Protein AF-0000000086677317 (afdb_homodimer)

Radius of gyration: 21.11 Å; Cα contacts (8 Å, |Δi|>4): 1020; chains: 2; bounding box: 35×63×47 Å

pLDDT: mean 97.37, std 2.58, range [83.0, 98.94]

Sequence (344 aa):
MAVLLVGSNPGLALHDGDGPPVAFVSVWRVDWSVRGAGTALVLSHSGRVRVVTPVPELGRWLADAFNRHFPEVAGLPWSEPAVTAAPVRLDLDPATGLTATAADVTVEISGPMDRRRVDVAAFPGNGLRLSTVYTPCAEGRLTIAGRRVDGAPRVTGASSTAFLADAEVWSDMAVLLVGSNPGLALHDGDGPPVAFVSVWRVDWSVRGAGTALVLSHSGRVRVVTPVPELGRWLADAFNRHFPEVAGLPWSEPAVTAAPVRLDLDPATGLTATAADVTVEISGPMDRRRVDVAAFPGNGLRLSTVYTPCAEGRLTIAGRRVDGAPRVTGASSTAFLADAEVWSD

Nearest PDB structures (foldseek):
  4mvk-assembly1_A  TM=2.861E-01  e=4.665E-01  Homo sapiens
  6ogo-assembly3_C  TM=2.409E-01  e=7.552E-01  Escherichia coli
  1a7t-assembly1_B  TM=1.790E-01  e=8.406E-01  Bacteroides fragilis
  9c3d-assembly1_A  TM=1.924E-01  e=9.355E-01  Dyadobacter fermentans DSM 18053
  6t5l-assembly1_A  TM=1.571E-01  e=1.361E+00  Myroides odoratimimus

Solvent-accessible surface area (backbone atoms only — not comparable to full-atom values): 17046 Å² total; per-residue (Å²): 110,52,65,44,34,36,30,31,50,29,37,41,32,20,26,67,76,91,59,58,44,61,30,32,39,39,42,37,42,31,61,33,36,85,79,50,59,50,44,25,37,43,34,37,46,90,65,33,25,38,26,36,6,69,44,59,68,51,37,53,47,46,43,67,68,44,52,72,45,37,76,77,42,74,65,41,61,81,44,80,66,45,76,44,78,30,64,55,48,72,49,79,36,79,81,54,32,35,42,35,40,35,84,55,36,39,41,39,36,26,55,57,50,73,54,33,73,46,78,38,79,54,36,71,87,66,56,31,24,37,39,29,37,40,24,20,19,74,35,48,48,44,28,50,74,87,38,72,55,78,49,35,44,51,72,59,90,80,40,32,38,11,31,43,26,36,46,24,34,36,25,92,110,52,62,44,34,36,28,31,49,30,37,40,30,20,28,67,75,90,59,61,45,60,31,31,38,40,41,36,43,34,62,33,34,84,76,51,58,48,45,27,36,42,35,36,45,88,64,32,24,37,28,35,6,68,45,59,70,49,37,52,46,48,43,67,69,47,53,74,47,39,71,70,45,54,80,44,60,82,43,81,67,46,75,42,79,32,64,55,49,73,49,79,36,80,82,54,31,37,42,36,40,36,86,54,35,37,42,40,36,27,54,56,50,72,55,33,74,45,77,36,79,56,36,68,87,65,58,32,24,36,37,29,37,38,24,19,19,74,35,49,49,45,29,50,74,85,37,72,55,79,50,33,45,51,72,58,90,81,40,34,39,11,30,44,25,38,45,25,35,36,24,92

Organism: NCBI:txid175570

Foldseek 3Di:
DDWFWWWKKWKAFFDDPPDATQKMKIWTATPDGPVGTFIWIWIFHPQAIEIETQDQVVRQCCCVQPVVQDPNCVRGHYDRYDYDNWHKDKDQDLVFWMWIDGDQKIKTFGAWADKDWDWDCQRPPNGKIKIWIKTATQWMWMGGNRHTDDGTWDDDVRHISGIITHRIIIGD/DDWFWWWKKWKAFFDDPPDATQKMKIWTATPAGPVGTFIWIWIQHPQAIEIETQDQVVRQCCCPQPVVQDCNCVVGHYDRYDYDNWHKDKDQDLVFWMWIDGDQKIKTFGAWDDKDWDWDCQRPPNGKIKIWIKTATQWMWMGGNRHTDDGTWDDDVRHISGIITHRIIIGD

Secondary structure (DSSP, 8-state):
--EEEEEE--EEEEESSSSSEEEEEEEEEEEEETT--EEEEEEEETTEEEEEES-HHHHHHHHHHTGGG-GGGTTS--PPPEEEE--EEEEEETTTEEEEEETTEEEEEEEE---EEEEESS-TTT--EEEEEEEEEEEEEEEETTEEPS-B--EETTEESEEEEEEEEEE-/--EEEEEE--EEEEESSSSSEEEEEEEEEEEEETT--EEEEEEEETTEEEEEES-HHHHHHHHHHTGGG-GGGTTS--PPPEEEE--EEEEEETTTEEEEEETTEEEEEEEE---EEEEESS-TTT--EEEEEEEEEEEEEEEETTEEPS-B--EETTEESEEEEEEEEEE-

Structure (mmCIF, N/CA/C/O backbone):
data_AF-0000000086677317-model_v1
#
loop_
_entity.id
_entity.type
_entity.pdbx_description
1 polymer 'Uncharacterized protein'
#
loop_
_atom_site.group_PDB
_atom_site.id
_atom_site.type_symbol
_atom_site.label_atom_id
_atom_site.label_alt_id
_atom_site.label_comp_id
_atom_site.label_asym_id
_atom_site.label_entity_id
_atom_site.label_seq_id
_atom_site.pdbx_PDB_ins_code
_atom_site.Cartn_x
_atom_site.Cartn_y
_atom_site.Cartn_z
_atom_site.occupancy
_atom_site.B_iso_or_equiv
_atom_site.auth_seq_id
_atom_site.auth_comp_id
_atom_site.auth_asym_id
_atom_site.auth_atom_id
_atom_site.pdbx_PDB_model_num
ATOM 1 N N . MET A 1 1 ? 10.805 5.02 -15.727 1 83.06 1 MET A N 1
ATOM 2 C CA . MET A 1 1 ? 10.641 5.891 -14.57 1 83.06 1 MET A CA 1
ATOM 3 C C . MET A 1 1 ? 10.82 5.109 -13.266 1 83.06 1 MET A C 1
ATOM 5 O O . MET A 1 1 ? 10.266 4.023 -13.109 1 83.06 1 MET A O 1
ATOM 9 N N . ALA A 1 2 ? 11.742 5.586 -12.32 1 95.31 2 ALA A N 1
ATOM 10 C CA . ALA A 1 2 ? 12.156 4.828 -11.141 1 95.31 2 ALA A CA 1
ATOM 11 C C . ALA A 1 2 ? 11.25 5.133 -9.953 1 95.31 2 ALA A C 1
ATOM 13 O O . ALA A 1 2 ? 10.875 6.285 -9.727 1 95.31 2 ALA A O 1
ATOM 14 N N . VAL A 1 3 ? 10.852 4.09 -9.258 1 98.56 3 VAL A N 1
ATOM 15 C CA . VAL A 1 3 ? 10.109 4.238 -8.016 1 98.56 3 VAL A CA 1
ATOM 16 C C . VAL A 1 3 ? 11.039 4.754 -6.918 1 98.56 3 VAL A C 1
ATOM 18 O O . VAL A 1 3 ? 12.125 4.211 -6.707 1 98.56 3 VAL A O 1
ATOM 21 N N . LEU A 1 4 ? 10.586 5.77 -6.207 1 98.69 4 LEU A N 1
ATOM 22 C CA . LEU A 1 4 ? 11.406 6.363 -5.16 1 98.69 4 LEU A CA 1
ATOM 23 C C . LEU A 1 4 ? 10.898 5.969 -3.775 1 98.69 4 LEU A C 1
ATOM 25 O O . LEU A 1 4 ? 11.68 5.852 -2.83 1 98.69 4 LEU A O 1
ATOM 29 N N . LEU A 1 5 ? 9.609 5.801 -3.674 1 98.75 5 LEU A N 1
ATOM 30 C CA . LEU A 1 5 ? 9 5.555 -2.371 1 98.75 5 LEU A CA 1
ATOM 31 C C . LEU A 1 5 ? 7.633 4.891 -2.525 1 98.75 5 LEU A C 1
ATOM 33 O O . LEU A 1 5 ? 6.855 5.258 -3.41 1 98.75 5 LEU A O 1
ATOM 37 N N . VAL A 1 6 ? 7.336 3.934 -1.68 1 98.81 6 VAL A N 1
ATOM 38 C CA . VAL A 1 6 ? 6.051 3.26 -1.548 1 98.81 6 VAL A CA 1
ATOM 39 C C . VAL A 1 6 ? 5.605 3.271 -0.087 1 98.81 6 VAL A C 1
ATOM 41 O O . VAL A 1 6 ? 6.391 2.959 0.81 1 98.81 6 VAL A O 1
ATOM 44 N N . GLY A 1 7 ? 4.387 3.646 0.173 1 98.75 7 GLY A N 1
ATOM 45 C CA . GLY A 1 7 ? 3.904 3.625 1.545 1 98.75 7 GLY A CA 1
ATOM 46 C C . GLY A 1 7 ? 2.566 4.32 1.718 1 98.75 7 GLY A C 1
ATOM 47 O O . GLY A 1 7 ? 1.672 4.172 0.882 1 98.75 7 GLY A O 1
ATOM 48 N N . SER A 1 8 ? 2.324 4.945 2.836 1 98.88 8 SER A N 1
ATOM 49 C CA . SER A 1 8 ? 1.148 5.727 3.199 1 98.88 8 SER A CA 1
ATOM 50 C C . SER A 1 8 ? 1.545 7.043 3.861 1 98.88 8 SER A C 1
ATOM 52 O O . SER A 1 8 ? 2.572 7.121 4.535 1 98.88 8 SER A O 1
ATOM 54 N N . ASN A 1 9 ? 0.698 8.008 3.65 1 98.88 9 ASN A N 1
ATOM 55 C CA . ASN A 1 9 ? 1.001 9.32 4.203 1 98.88 9 ASN A CA 1
ATOM 56 C C . ASN A 1 9 ? -0.271 10.086 4.57 1 98.88 9 ASN A C 1
ATOM 58 O O . ASN A 1 9 ? -0.595 11.094 3.947 1 98.88 9 ASN A O 1
ATOM 62 N N . PRO A 1 10 ? -0.999 9.641 5.625 1 98.88 10 PRO A N 1
ATOM 63 C CA . PRO A 1 10 ? -2.127 10.438 6.105 1 98.88 10 PRO A CA 1
ATOM 64 C C . PRO A 1 10 ? -1.705 11.836 6.566 1 98.88 10 PRO A C 1
ATOM 66 O O . PRO A 1 10 ? -0.57 12.023 7.008 1 98.88 10 PRO A O 1
ATOM 69 N N . GLY A 1 11 ? -2.613 12.781 6.422 1 98.81 11 GLY A N 1
ATOM 70 C CA . GLY A 1 11 ? -2.35 14.164 6.793 1 98.81 11 GLY A CA 1
ATOM 71 C C . GLY A 1 11 ? -3.529 14.828 7.477 1 98.81 11 GLY A C 1
ATOM 72 O O . GLY A 1 11 ? -4.676 14.414 7.293 1 98.81 11 GLY A O 1
ATOM 73 N N . LEU A 1 12 ? -3.264 15.828 8.242 1 98.81 12 LEU A N 1
ATOM 74 C CA . LEU A 1 12 ? -4.266 16.625 8.945 1 98.81 12 LEU A CA 1
ATOM 75 C C . LEU A 1 12 ? -3.859 18.094 9 1 98.81 12 LEU A C 1
ATOM 77 O O . LEU A 1 12 ? -2.881 18.438 9.664 1 98.81 12 LEU A O 1
ATOM 81 N N . ALA A 1 13 ? -4.57 18.922 8.328 1 98.56 13 ALA A N 1
ATOM 82 C CA . ALA A 1 13 ? -4.449 20.375 8.477 1 98.56 13 ALA A CA 1
ATOM 83 C C . ALA A 1 13 ? -5.59 20.938 9.312 1 98.56 13 ALA A C 1
ATOM 85 O O . ALA A 1 13 ? -6.758 20.656 9.055 1 98.56 13 ALA A O 1
ATOM 86 N N . LEU A 1 14 ? -5.223 21.719 10.289 1 98.19 14 LEU A N 1
ATOM 87 C CA . LEU A 1 14 ? -6.199 22.344 11.172 1 98.19 14 LEU A CA 1
ATOM 88 C C . LEU A 1 14 ? -6.363 23.828 10.844 1 98.19 14 LEU A C 1
ATOM 90 O O . LEU A 1 14 ? -5.375 24.531 10.648 1 98.19 14 LEU A O 1
ATOM 94 N N . HIS A 1 15 ? -7.617 24.203 10.812 1 97.06 15 HIS A N 1
ATOM 95 C CA . HIS A 1 15 ? -7.961 25.578 10.508 1 97.06 15 HIS A CA 1
ATOM 96 C C . HIS A 1 15 ? -8.773 26.203 11.641 1 97.06 15 HIS A C 1
ATOM 98 O O . HIS A 1 15 ? -9.664 25.562 12.203 1 97.06 15 HIS A O 1
ATOM 104 N N . ASP A 1 16 ? -8.352 27.328 11.984 1 94.19 16 ASP A N 1
ATOM 105 C CA . ASP A 1 16 ? -9.117 28.188 12.891 1 94.19 16 ASP A CA 1
ATOM 106 C C . ASP A 1 16 ? -9.719 29.375 12.148 1 94.19 16 ASP A C 1
ATOM 108 O O . ASP A 1 16 ? -9.055 30.406 11.977 1 94.19 16 ASP A O 1
ATOM 112 N N . GLY A 1 17 ? -10.945 29.328 11.688 1 90.31 17 GLY A N 1
ATOM 113 C CA . GLY A 1 17 ? -11.57 30.312 10.828 1 90.31 17 GLY A CA 1
ATOM 114 C C . GLY A 1 17 ? -11.281 30.109 9.352 1 90.31 17 GLY A C 1
ATOM 115 O O . GLY A 1 17 ? -11.102 28.969 8.906 1 90.31 17 GLY A O 1
ATOM 116 N N . ASP A 1 18 ? -11.25 31.141 8.438 1 88.69 18 ASP A N 1
ATOM 117 C CA . ASP A 1 18 ? -11.172 31.016 6.984 1 88.69 18 ASP A CA 1
ATOM 118 C C . ASP A 1 18 ? -9.742 31.188 6.488 1 88.69 18 ASP A C 1
ATOM 120 O O . ASP A 1 18 ? -9.469 31.062 5.293 1 88.69 18 ASP A O 1
ATOM 124 N N . GLY A 1 19 ? -8.914 31.391 7.41 1 88.56 19 GLY A N 1
ATOM 125 C CA . GLY A 1 19 ? -7.539 31.672 7.027 1 88.56 19 GLY A CA 1
ATOM 126 C C . GLY A 1 19 ? -6.715 30.438 6.781 1 88.56 19 GLY A C 1
ATOM 127 O O . GLY A 1 19 ? -7.266 29.344 6.586 1 88.56 19 GLY A O 1
ATOM 128 N N . PRO A 1 20 ? -5.422 30.594 6.59 1 90.75 20 PRO A N 1
ATOM 129 C CA . PRO A 1 20 ? -4.496 29.469 6.438 1 90.75 20 PRO A CA 1
ATOM 130 C C . PRO A 1 20 ? -4.547 28.5 7.617 1 90.75 20 PRO A C 1
ATOM 132 O O . PRO A 1 20 ? -5.09 28.828 8.672 1 90.75 20 PRO A O 1
ATOM 135 N N . PRO A 1 21 ? -4.035 27.297 7.406 1 96 21 PRO A N 1
ATOM 136 C CA . PRO A 1 21 ? -4.027 26.359 8.531 1 96 21 PRO A CA 1
ATOM 137 C C . PRO A 1 21 ? -3.182 26.859 9.703 1 96 21 PRO A C 1
ATOM 139 O O . PRO A 1 21 ? -2.213 27.594 9.5 1 96 21 PRO A O 1
ATOM 142 N N . VAL A 1 22 ? -3.531 26.438 10.867 1 95.94 22 VAL A N 1
ATOM 143 C CA . VAL A 1 22 ? -2.768 26.797 12.055 1 95.94 22 VAL A CA 1
ATOM 144 C C . VAL A 1 22 ? -1.76 25.688 12.383 1 95.94 22 VAL A C 1
ATOM 146 O O . VAL A 1 22 ? -0.82 25.906 13.148 1 95.94 22 VAL A O 1
ATOM 149 N N . ALA A 1 23 ? -2.014 24.516 11.797 1 97.88 23 ALA A N 1
ATOM 150 C CA . ALA A 1 23 ? -1.1 23.391 11.961 1 97.88 23 ALA A CA 1
ATOM 151 C C . ALA A 1 23 ? -1.286 22.375 10.844 1 97.88 23 ALA A C 1
ATOM 153 O O . ALA A 1 23 ? -2.365 22.281 10.258 1 97.88 23 ALA A O 1
ATOM 154 N N . PHE A 1 24 ? -0.265 21.641 10.594 1 98.69 24 PHE A N 1
ATOM 155 C CA . PHE A 1 24 ? -0.326 20.484 9.695 1 98.69 24 PHE A CA 1
ATOM 156 C C . PHE A 1 24 ? 0.579 19.375 10.195 1 98.69 24 PHE A C 1
ATOM 158 O O . PHE A 1 24 ? 1.7 19.625 10.641 1 98.69 24 PHE A O 1
ATOM 165 N N . VAL A 1 25 ? 0.046 18.188 10.141 1 98.81 25 VAL A N 1
ATOM 166 C CA . VAL A 1 25 ? 0.855 17.031 10.477 1 98.81 25 VAL A CA 1
ATOM 167 C C . VAL A 1 25 ? 0.704 15.961 9.391 1 98.81 25 VAL A C 1
ATOM 169 O O . VAL A 1 25 ? -0.405 15.703 8.914 1 98.81 25 VAL A O 1
ATOM 172 N N . SER A 1 26 ? 1.77 15.445 8.922 1 98.81 26 SER A N 1
ATOM 173 C CA . SER A 1 26 ? 1.898 14.336 7.988 1 98.81 26 SER A CA 1
ATOM 174 C C . SER A 1 26 ? 2.447 13.094 8.68 1 98.81 26 SER A C 1
ATOM 176 O O . SER A 1 26 ? 3.49 13.148 9.336 1 98.81 26 SER A O 1
ATOM 178 N N . VAL A 1 27 ? 1.785 11.984 8.578 1 98.94 27 VAL A N 1
ATOM 179 C CA . VAL A 1 27 ? 2.207 10.734 9.203 1 98.94 27 VAL A CA 1
ATOM 180 C C . VAL A 1 27 ? 2.652 9.742 8.125 1 98.94 27 VAL A C 1
ATOM 182 O O . VAL A 1 27 ? 1.837 9.281 7.32 1 98.94 27 VAL A O 1
ATOM 185 N N . TRP A 1 28 ? 3.934 9.367 8.188 1 98.94 28 TRP A N 1
ATOM 186 C CA . TRP A 1 28 ? 4.5 8.516 7.145 1 98.94 28 TRP A CA 1
ATOM 187 C C . TRP A 1 28 ? 4.68 7.086 7.641 1 98.94 28 TRP A C 1
ATOM 189 O O . TRP A 1 28 ? 5.246 6.859 8.711 1 98.94 28 TRP A O 1
ATOM 199 N N . ARG A 1 29 ? 4.168 6.141 6.926 1 98.88 29 ARG A N 1
ATOM 200 C CA . ARG A 1 29 ? 4.652 4.766 6.891 1 98.88 29 ARG A CA 1
ATOM 201 C C . ARG A 1 29 ? 5.305 4.449 5.547 1 98.88 29 ARG A C 1
ATOM 203 O O . ARG A 1 29 ? 4.617 4.34 4.527 1 98.88 29 ARG A O 1
ATOM 210 N N . VAL A 1 30 ? 6.566 4.359 5.562 1 98.81 30 VAL A N 1
ATOM 211 C CA . VAL A 1 30 ? 7.316 4.027 4.355 1 98.81 30 VAL A CA 1
ATOM 212 C C . VAL A 1 30 ? 7.598 2.527 4.316 1 98.81 30 VAL A C 1
ATOM 214 O O . VAL A 1 30 ? 8.383 2.016 5.113 1 98.81 30 VAL A O 1
ATOM 217 N N . ASP A 1 31 ? 6.988 1.844 3.395 1 98.38 31 ASP A N 1
ATOM 218 C CA . ASP A 1 31 ? 7.223 0.412 3.234 1 98.38 31 ASP A CA 1
ATOM 219 C C . ASP A 1 31 ? 8.555 0.145 2.547 1 98.38 31 ASP A C 1
ATOM 221 O O . ASP A 1 31 ? 9.234 -0.837 2.855 1 98.38 31 ASP A O 1
ATOM 225 N N . TRP A 1 32 ? 8.891 0.989 1.615 1 98.5 32 TRP A N 1
ATOM 226 C CA . TRP A 1 32 ? 10.156 0.962 0.895 1 98.5 32 TRP A CA 1
ATOM 227 C C . TRP A 1 32 ? 10.492 2.336 0.322 1 98.5 32 TRP A C 1
ATOM 229 O O . TRP A 1 32 ? 9.594 3.064 -0.116 1 98.5 32 TRP A O 1
ATOM 239 N N . SER A 1 33 ? 11.688 2.619 0.236 1 98.56 33 SER A N 1
ATOM 240 C CA . SER A 1 33 ? 12.18 3.771 -0.51 1 98.56 33 SER A CA 1
ATOM 241 C C . SER A 1 33 ? 13.664 3.619 -0.85 1 98.56 33 SER A C 1
ATOM 243 O O . SER A 1 33 ? 14.32 2.693 -0.374 1 98.56 33 SER A O 1
ATOM 245 N N . VAL A 1 34 ? 14.18 4.527 -1.614 1 97.75 34 VAL A N 1
ATOM 246 C CA . VAL A 1 34 ? 15.594 4.547 -1.972 1 97.75 34 VAL A CA 1
ATOM 247 C C . VAL A 1 34 ? 16.438 4.895 -0.743 1 97.75 34 VAL A C 1
ATOM 249 O O . VAL A 1 34 ? 17.656 4.727 -0.75 1 97.75 34 VAL A O 1
ATOM 252 N N . ARG A 1 35 ? 15.766 5.332 0.307 1 98.06 35 ARG A N 1
ATOM 253 C CA . ARG A 1 35 ? 16.484 5.676 1.531 1 98.06 35 ARG A CA 1
ATOM 254 C C . ARG A 1 35 ? 16.109 4.727 2.666 1 98.06 35 ARG A C 1
ATOM 256 O O . ARG A 1 35 ? 16.391 5.008 3.834 1 98.06 35 ARG A O 1
ATOM 263 N N . GLY A 1 36 ? 15.453 3.652 2.322 1 97.69 36 GLY A N 1
ATOM 264 C CA . GLY A 1 36 ? 15.047 2.689 3.334 1 97.69 36 GLY A CA 1
ATOM 265 C C . GLY A 1 36 ? 13.594 2.838 3.756 1 97.69 36 GLY A C 1
ATOM 266 O O . GLY A 1 36 ? 12.906 3.756 3.309 1 97.69 36 GLY A O 1
ATOM 267 N N . ALA A 1 37 ? 13.188 1.953 4.637 1 98.5 37 ALA A N 1
ATOM 268 C CA . ALA A 1 37 ? 11.836 1.922 5.176 1 98.5 37 ALA A CA 1
ATOM 269 C C . ALA A 1 37 ? 11.781 2.551 6.566 1 98.5 37 ALA A C 1
ATOM 271 O O . ALA A 1 37 ? 12.82 2.754 7.199 1 98.5 37 ALA A O 1
ATOM 272 N N . GLY A 1 38 ? 10.578 2.904 6.961 1 98.44 38 GLY A N 1
ATOM 273 C CA . GLY A 1 38 ? 10.43 3.424 8.312 1 98.44 38 GLY A CA 1
ATOM 274 C C . GLY A 1 38 ? 9.18 4.266 8.492 1 98.44 38 GLY A C 1
ATOM 275 O O . GLY A 1 38 ? 8.266 4.223 7.66 1 98.44 38 GLY A O 1
ATOM 276 N N . THR A 1 39 ? 9.07 4.918 9.656 1 98.88 39 THR A N 1
ATOM 277 C CA . THR A 1 39 ? 7.949 5.789 10 1 98.88 39 THR A CA 1
ATOM 278 C C . THR A 1 39 ? 8.445 7.176 10.398 1 98.88 39 THR A C 1
ATOM 280 O O . THR A 1 39 ? 9.586 7.328 10.836 1 98.88 39 THR A O 1
ATOM 283 N N . ALA A 1 40 ? 7.605 8.125 10.172 1 98.94 40 ALA A N 1
ATOM 284 C CA . ALA A 1 40 ? 7.934 9.492 10.578 1 98.94 40 ALA A CA 1
ATOM 285 C C . ALA A 1 40 ? 6.672 10.336 10.734 1 98.94 40 ALA A C 1
ATOM 287 O O . ALA A 1 40 ? 5.672 10.094 10.055 1 98.94 40 ALA A O 1
ATOM 288 N N . LEU A 1 41 ? 6.746 11.227 11.625 1 98.94 41 LEU A N 1
ATOM 289 C CA . LEU A 1 41 ? 5.789 12.32 11.758 1 98.94 41 LEU A CA 1
ATOM 290 C C . LEU A 1 41 ? 6.449 13.656 11.453 1 98.94 41 LEU A C 1
ATOM 292 O O . LEU A 1 41 ? 7.492 13.984 12.023 1 98.94 41 LEU A O 1
ATOM 296 N N . VAL A 1 42 ? 5.91 14.375 10.508 1 98.88 42 VAL A N 1
ATOM 297 C CA . VAL A 1 42 ? 6.375 15.727 10.18 1 98.88 42 VAL A CA 1
ATOM 298 C C . VAL A 1 42 ? 5.305 16.75 10.562 1 98.88 42 VAL A C 1
ATOM 300 O O . VAL A 1 42 ? 4.195 16.719 10.023 1 98.88 42 VAL A O 1
ATOM 303 N N . LEU A 1 43 ? 5.633 17.641 11.461 1 98.62 43 LEU A N 1
ATOM 304 C CA . LEU A 1 43 ? 4.676 18.562 12.062 1 98.62 43 LEU A CA 1
ATOM 305 C C . LEU A 1 43 ? 5.09 20.016 11.812 1 98.62 43 LEU A C 1
ATOM 307 O O . LEU A 1 43 ? 6.246 20.375 12.031 1 98.62 43 LEU A O 1
ATOM 311 N N . SER A 1 44 ? 4.227 20.75 11.25 1 97.81 44 SER A N 1
ATOM 312 C CA . SER A 1 44 ? 4.348 22.203 11.164 1 97.81 44 SER A CA 1
ATOM 313 C C . SER A 1 44 ? 3.357 22.891 12.094 1 97.81 44 SER A C 1
ATOM 315 O O . SER A 1 44 ? 2.145 22.828 11.883 1 97.81 44 SER A O 1
ATOM 317 N N . HIS A 1 45 ? 3.793 23.484 13.117 1 96.38 45 HIS A N 1
ATOM 318 C CA . HIS A 1 45 ? 2.979 24.125 14.148 1 96.38 45 HIS A CA 1
ATOM 319 C C . HIS A 1 45 ? 3.752 25.234 14.852 1 96.38 45 HIS A C 1
ATOM 321 O O . HIS A 1 45 ? 4.93 25.062 15.18 1 96.38 45 HIS A O 1
ATOM 327 N N . SER A 1 46 ? 3.098 26.438 15.016 1 93.81 46 SER A N 1
ATOM 328 C CA . SER A 1 46 ? 3.645 27.562 15.758 1 93.81 46 SER A CA 1
ATOM 329 C C . SER A 1 46 ? 4.98 28.016 15.172 1 93.81 46 SER A C 1
ATOM 331 O O . SER A 1 46 ? 5.938 28.25 15.914 1 93.81 46 SER A O 1
ATOM 333 N N . GLY A 1 47 ? 5.078 27.969 13.852 1 92.31 47 GLY A N 1
ATOM 334 C CA . GLY A 1 47 ? 6.215 28.516 13.133 1 92.31 47 GLY A CA 1
ATOM 335 C C . GLY A 1 47 ? 7.41 27.578 13.102 1 92.31 47 GLY A C 1
ATOM 336 O O . GLY A 1 47 ? 8.492 27.969 12.664 1 92.31 47 GLY A O 1
ATOM 337 N N . ARG A 1 48 ? 7.16 26.344 13.492 1 95.5 48 ARG A N 1
ATOM 338 C CA . ARG A 1 48 ? 8.258 25.391 13.547 1 95.5 48 ARG A CA 1
ATOM 339 C C . ARG A 1 48 ? 7.887 24.078 12.852 1 95.5 48 ARG A C 1
ATOM 341 O O . ARG A 1 48 ? 6.738 23.641 12.93 1 95.5 48 ARG A O 1
ATOM 348 N N . VAL A 1 49 ? 8.898 23.578 12.234 1 98.06 49 VAL A N 1
ATOM 349 C CA . VAL A 1 49 ? 8.766 22.25 11.656 1 98.06 49 VAL A CA 1
ATOM 350 C C . VAL A 1 49 ? 9.508 21.234 12.523 1 98.06 49 VAL A C 1
ATOM 352 O O . VAL A 1 49 ? 10.672 21.422 12.859 1 98.06 49 VAL A O 1
ATOM 355 N N . ARG A 1 50 ? 8.82 20.203 12.891 1 98.38 50 ARG A N 1
ATOM 356 C CA . ARG A 1 50 ? 9.383 19.109 13.672 1 98.38 50 ARG A CA 1
ATOM 357 C C . ARG A 1 50 ? 9.219 17.781 12.961 1 98.38 50 ARG A C 1
ATOM 359 O O . ARG A 1 50 ? 8.18 17.516 12.344 1 98.38 50 ARG A O 1
ATOM 366 N N . VAL A 1 51 ? 10.281 16.984 13.07 1 98.81 51 VAL A N 1
ATOM 367 C CA . VAL A 1 51 ? 10.234 15.609 12.57 1 98.81 51 VAL A CA 1
ATOM 368 C C . VAL A 1 51 ? 10.484 14.633 13.719 1 98.81 51 VAL A C 1
ATOM 370 O O . VAL A 1 51 ? 11.461 14.773 14.461 1 98.81 51 VAL A O 1
ATOM 373 N N . VAL A 1 52 ? 9.578 13.734 13.93 1 98.94 52 VAL A N 1
ATOM 374 C CA . VAL A 1 52 ? 9.773 12.656 14.891 1 98.94 52 VAL A CA 1
ATOM 375 C C . VAL A 1 52 ? 9.875 11.32 14.156 1 98.94 52 VAL A C 1
ATOM 377 O O . VAL A 1 52 ? 8.984 10.953 13.391 1 98.94 52 VAL A O 1
ATOM 380 N N . THR A 1 53 ? 10.984 10.625 14.375 1 98.88 53 THR A N 1
ATOM 381 C CA . THR A 1 53 ? 11.234 9.391 13.656 1 98.88 53 THR A CA 1
ATOM 382 C C . THR A 1 53 ? 12.312 8.562 14.344 1 98.88 53 THR A C 1
ATOM 384 O O . THR A 1 53 ? 13.227 9.117 14.961 1 98.88 53 THR A O 1
ATOM 387 N N . PRO A 1 54 ? 12.25 7.25 14.219 1 98.75 54 PRO A N 1
ATOM 388 C CA . PRO A 1 54 ? 13.383 6.445 14.672 1 98.75 54 PRO A CA 1
ATOM 389 C C . PRO A 1 54 ? 14.578 6.516 13.719 1 98.75 54 PRO A C 1
ATOM 391 O O . PRO A 1 54 ? 15.68 6.086 14.062 1 98.75 54 PRO A O 1
ATOM 394 N N . VAL A 1 55 ? 14.359 7.043 12.492 1 98.38 55 VAL A N 1
ATOM 395 C CA . VAL A 1 55 ? 15.398 7.074 11.469 1 98.38 55 VAL A CA 1
ATOM 396 C C . VAL A 1 55 ? 15.602 8.508 10.977 1 98.38 55 VAL A C 1
ATOM 398 O O . VAL A 1 55 ? 15.086 8.891 9.93 1 98.38 55 VAL A O 1
ATOM 401 N N . PRO A 1 56 ? 16.484 9.25 11.617 1 98.31 56 PRO A N 1
ATOM 402 C CA . PRO A 1 56 ? 16.609 10.695 11.383 1 98.31 56 PRO A CA 1
ATOM 403 C C . PRO A 1 56 ? 16.891 11.031 9.922 1 98.31 56 PRO A C 1
ATOM 405 O O . PRO A 1 56 ? 16.312 11.992 9.391 1 98.31 56 PRO A O 1
ATOM 408 N N . GLU A 1 57 ? 17.656 10.25 9.273 1 98.06 57 GLU A N 1
ATOM 409 C CA . GLU A 1 57 ? 18 10.547 7.883 1 98.06 57 GLU A CA 1
ATOM 410 C C . GLU A 1 57 ? 16.766 10.422 6.988 1 98.06 57 GLU A C 1
ATOM 412 O O . GLU A 1 57 ? 16.547 11.258 6.109 1 98.06 57 GLU A O 1
ATOM 417 N N . LEU A 1 58 ? 15.977 9.43 7.238 1 98.56 58 LEU A N 1
ATOM 418 C CA . LEU A 1 58 ? 14.734 9.273 6.5 1 98.56 58 LEU A CA 1
ATOM 419 C C . LEU A 1 58 ? 13.781 10.438 6.766 1 98.56 58 LEU A C 1
ATOM 421 O O . LEU A 1 58 ? 13.219 11.008 5.832 1 98.56 58 LEU A O 1
ATOM 425 N N . GLY A 1 59 ? 13.609 10.781 7.984 1 98.75 59 GLY A N 1
ATOM 426 C CA . GLY A 1 59 ? 12.727 11.867 8.359 1 98.75 59 GLY A CA 1
ATOM 427 C C . GLY A 1 59 ? 13.078 13.188 7.695 1 98.75 59 GLY A C 1
ATOM 428 O O . GLY A 1 59 ? 12.195 13.891 7.199 1 98.75 59 GLY A O 1
ATOM 429 N N . ARG A 1 60 ? 14.367 13.516 7.672 1 98.25 60 ARG A N 1
ATOM 430 C CA . ARG A 1 60 ? 14.812 14.75 7.031 1 98.25 60 ARG A CA 1
ATOM 431 C C . ARG A 1 60 ? 14.523 14.727 5.535 1 98.25 60 ARG A C 1
ATOM 433 O O . ARG A 1 60 ? 14.07 15.719 4.969 1 98.25 60 ARG A O 1
ATOM 440 N N . TRP A 1 61 ? 14.789 13.578 4.953 1 98.69 61 TRP A N 1
ATOM 441 C CA . TRP A 1 61 ? 14.539 13.438 3.521 1 98.69 61 TRP A CA 1
ATOM 442 C C . TRP A 1 61 ? 13.055 13.625 3.205 1 98.69 61 TRP A C 1
ATOM 444 O O . TRP A 1 61 ? 12.703 14.336 2.262 1 98.69 61 TRP A O 1
ATOM 454 N N . LEU A 1 62 ? 12.164 13.023 3.992 1 98.81 62 LEU A N 1
ATOM 455 C CA . LEU A 1 62 ? 10.719 13.141 3.785 1 98.81 62 LEU A CA 1
ATOM 456 C C . LEU A 1 62 ? 10.273 14.594 3.9 1 98.81 62 LEU A C 1
ATOM 458 O O . LEU A 1 62 ? 9.492 15.07 3.074 1 98.81 62 LEU A O 1
ATOM 462 N N . ALA A 1 63 ? 10.773 15.297 4.895 1 98.69 63 ALA A N 1
ATOM 463 C CA . ALA A 1 63 ? 10.406 16.703 5.105 1 98.69 63 ALA A CA 1
ATOM 464 C C . ALA A 1 63 ? 10.867 17.562 3.939 1 98.69 63 ALA A C 1
ATOM 466 O O . ALA A 1 63 ? 10.102 18.375 3.422 1 98.69 63 ALA A O 1
ATOM 467 N N . ASP A 1 64 ? 12.023 17.281 3.486 1 97.5 64 ASP A N 1
ATOM 468 C CA . ASP A 1 64 ? 12.664 18.172 2.525 1 97.5 64 ASP A CA 1
ATOM 469 C C . ASP A 1 64 ? 12.234 17.844 1.098 1 97.5 64 ASP A C 1
ATOM 471 O O . ASP A 1 64 ? 12.023 18.75 0.283 1 97.5 64 ASP A O 1
ATOM 475 N N . ALA A 1 65 ? 12.141 16.594 0.833 1 98 65 ALA A N 1
ATOM 476 C CA . ALA A 1 65 ? 11.883 16.156 -0.541 1 98 65 ALA A CA 1
ATOM 477 C C . ALA A 1 65 ? 10.383 16.188 -0.848 1 98 65 ALA A C 1
ATOM 479 O O . ALA A 1 65 ? 9.984 16.328 -2.006 1 98 65 ALA A O 1
ATOM 480 N N . PHE A 1 66 ? 9.508 16.125 0.209 1 98.56 66 PHE A N 1
ATOM 481 C CA . PHE A 1 66 ? 8.086 15.969 -0.051 1 98.56 66 PHE A CA 1
ATOM 482 C C . PHE A 1 66 ? 7.281 17 0.728 1 98.56 66 PHE A C 1
ATOM 484 O O . PHE A 1 66 ? 6.707 17.922 0.14 1 98.56 66 PHE A O 1
ATOM 491 N N . ASN A 1 67 ? 7.312 17.031 2.035 1 98.31 67 ASN A N 1
ATOM 492 C CA . ASN A 1 67 ? 6.383 17.797 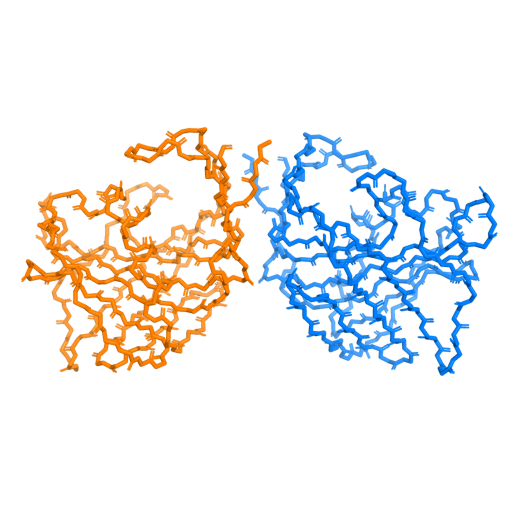2.867 1 98.31 67 ASN A CA 1
ATOM 493 C C . ASN A 1 67 ? 6.488 19.297 2.607 1 98.31 67 ASN A C 1
ATOM 495 O O . ASN A 1 67 ? 5.484 20 2.641 1 98.31 67 ASN A O 1
ATOM 499 N N . ARG A 1 68 ? 7.676 19.734 2.391 1 96.62 68 ARG A N 1
ATOM 500 C CA . ARG A 1 68 ? 7.871 21.172 2.223 1 96.62 68 ARG A CA 1
ATOM 501 C C . ARG A 1 68 ? 7.105 21.688 1.01 1 96.62 68 ARG A C 1
ATOM 503 O O . ARG A 1 68 ? 6.895 22.891 0.872 1 96.62 68 ARG A O 1
ATOM 510 N N . HIS A 1 69 ? 6.648 20.812 0.147 1 97.44 69 HIS A N 1
ATOM 511 C CA . HIS A 1 69 ? 6.004 21.219 -1.098 1 97.44 69 HIS A CA 1
ATOM 512 C C . HIS A 1 69 ? 4.492 21 -1.025 1 97.44 69 HIS A C 1
ATOM 514 O O . HIS A 1 69 ? 3.766 21.391 -1.945 1 97.44 69 HIS A O 1
ATOM 520 N N . PHE A 1 70 ? 3.988 20.391 0.059 1 97.38 70 PHE A N 1
ATOM 521 C CA . PHE A 1 70 ? 2.559 20.109 0.157 1 97.38 70 PHE A CA 1
ATOM 522 C C . PHE A 1 70 ? 1.761 21.406 0.242 1 97.38 70 PHE A C 1
ATOM 524 O O . PHE A 1 70 ? 2.17 22.359 0.923 1 97.38 70 PHE A O 1
ATOM 531 N N . PRO A 1 71 ? 0.655 21.484 -0.46 1 93.94 71 PRO A N 1
ATOM 532 C CA . PRO A 1 71 ? -0.175 22.688 -0.386 1 93.94 71 PRO A CA 1
ATOM 533 C C . PRO A 1 71 ? -0.625 23.016 1.038 1 93.94 71 PRO A C 1
ATOM 535 O O . PRO A 1 71 ? -0.815 24.188 1.381 1 93.94 71 PRO A O 1
ATOM 538 N N . GLU A 1 72 ? -0.702 22.078 1.929 1 91.19 72 GLU A N 1
ATOM 539 C CA . GLU A 1 72 ? -1.16 22.234 3.307 1 91.19 72 GLU A CA 1
ATOM 540 C C . GLU A 1 72 ? -0.19 23.094 4.121 1 91.19 72 GLU A C 1
ATOM 542 O O . GLU A 1 72 ? -0.568 23.656 5.145 1 91.19 72 GLU A O 1
ATOM 547 N N . VAL A 1 73 ? 1.103 23.156 3.561 1 92.62 73 VAL A N 1
ATOM 548 C CA . VAL A 1 73 ? 2.059 23.922 4.348 1 92.62 73 VAL A CA 1
ATOM 549 C C . VAL A 1 73 ? 2.271 25.297 3.713 1 92.62 73 VAL A C 1
ATOM 551 O O . VAL A 1 73 ? 2.994 26.125 4.254 1 92.62 73 VAL A O 1
ATOM 554 N N . ALA A 1 74 ? 1.746 25.656 2.51 1 86.38 74 ALA A N 1
ATOM 555 C CA . ALA A 1 74 ? 1.938 26.922 1.798 1 86.38 74 ALA A CA 1
ATOM 556 C C . ALA A 1 74 ? 1.592 28.109 2.689 1 86.38 74 ALA A C 1
ATOM 558 O O . ALA A 1 74 ? 2.262 29.141 2.641 1 86.38 74 ALA A O 1
ATOM 559 N N . GLY A 1 75 ? 0.831 28.016 3.689 1 86.12 75 GLY A N 1
ATOM 560 C CA . GLY A 1 75 ? 0.467 29.125 4.574 1 86.12 75 GLY A CA 1
ATOM 561 C C . GLY A 1 75 ? 1.132 29.031 5.934 1 86.12 75 GLY A C 1
ATOM 562 O O . GLY A 1 75 ? 0.953 29.922 6.773 1 86.12 75 GLY A O 1
ATOM 563 N N . LEU A 1 76 ? 2.014 28.062 6.02 1 92.62 76 LEU A N 1
ATOM 564 C CA . LEU A 1 76 ? 2.754 27.875 7.266 1 92.62 76 LEU A CA 1
ATOM 565 C C . LEU A 1 76 ? 4.242 28.141 7.055 1 92.62 76 LEU A C 1
ATOM 567 O O . LEU A 1 76 ? 4.809 27.75 6.031 1 92.62 76 LEU A O 1
ATOM 571 N N . PRO A 1 77 ? 4.809 28.906 7.969 1 90.56 77 PRO A N 1
ATOM 572 C CA . PRO A 1 77 ? 6.262 29.047 7.852 1 90.56 77 PRO A CA 1
ATOM 573 C C . PRO A 1 77 ? 6.98 27.703 7.832 1 90.56 77 PRO A C 1
ATOM 575 O O . PRO A 1 77 ? 6.59 26.781 8.555 1 90.56 77 PRO A O 1
ATOM 578 N N . TRP A 1 78 ? 7.965 27.531 6.969 1 93.38 78 TRP A N 1
ATOM 579 C CA . TRP A 1 78 ? 8.773 26.312 6.93 1 93.38 78 TRP A CA 1
ATOM 580 C C . TRP A 1 78 ? 10.18 26.578 7.461 1 93.38 78 TRP A C 1
ATOM 582 O O . TRP A 1 78 ? 11 27.188 6.777 1 93.38 78 TRP A O 1
ATOM 592 N N . SER A 1 79 ? 10.422 26.172 8.555 1 94 79 SER A N 1
ATOM 593 C CA . SER A 1 79 ? 11.742 26.281 9.156 1 94 79 SER A CA 1
ATOM 594 C C . SER A 1 79 ? 12.57 25.031 8.914 1 94 79 SER A C 1
ATOM 596 O O . SER A 1 79 ? 12.039 24 8.492 1 94 79 SER A O 1
ATOM 598 N N . GLU A 1 80 ? 13.828 25.141 9.195 1 94.88 80 GLU A N 1
ATOM 599 C CA . GLU A 1 80 ? 14.633 23.922 9.234 1 94.88 80 GLU A CA 1
ATOM 600 C C . GLU A 1 80 ? 14.055 22.906 10.219 1 94.88 80 GLU A C 1
ATOM 602 O O . GLU A 1 80 ? 13.812 23.234 11.383 1 94.88 80 GLU A O 1
ATOM 607 N N . PRO A 1 81 ? 13.82 21.703 9.742 1 96.75 81 PRO A N 1
ATOM 608 C CA . PRO A 1 81 ? 13.172 20.719 10.609 1 96.75 81 PRO A CA 1
ATOM 609 C C . PRO A 1 81 ? 14.023 20.344 11.82 1 96.75 81 PRO A C 1
ATOM 611 O O . PRO A 1 81 ? 15.211 20.031 11.672 1 96.75 81 PRO A O 1
ATOM 614 N N . ALA A 1 82 ? 13.477 20.453 12.961 1 97.94 82 ALA A N 1
ATOM 615 C CA . ALA A 1 82 ? 14.078 19.859 14.156 1 97.94 82 ALA A CA 1
ATOM 616 C C . ALA A 1 82 ? 13.742 18.375 14.266 1 97.94 82 ALA A C 1
ATOM 618 O O . ALA A 1 82 ? 12.57 18 14.359 1 97.94 82 ALA A O 1
ATOM 619 N N . VAL A 1 83 ? 14.766 17.531 14.312 1 98.31 83 VAL A N 1
ATOM 620 C CA . VAL A 1 83 ? 14.531 16.094 14.273 1 98.31 83 VAL A CA 1
ATOM 621 C C . VAL A 1 83 ? 14.656 15.508 15.68 1 98.31 83 VAL A C 1
ATOM 623 O O . VAL A 1 83 ? 15.641 15.766 16.375 1 98.31 83 VAL A O 1
ATOM 626 N N . THR A 1 84 ? 13.68 14.883 16.141 1 98.25 84 THR A N 1
ATOM 627 C CA . THR A 1 84 ? 13.695 14.102 17.375 1 98.25 84 THR A CA 1
ATOM 628 C C . THR A 1 84 ? 13.672 12.609 17.078 1 98.25 84 THR A C 1
ATOM 630 O O . THR A 1 84 ? 12.734 12.109 16.438 1 98.25 84 THR A O 1
ATOM 633 N N . ALA A 1 85 ? 14.688 11.875 17.516 1 98.25 85 ALA A N 1
ATOM 634 C CA . ALA A 1 85 ? 14.719 10.422 17.344 1 98.25 85 ALA A CA 1
ATOM 635 C C . ALA A 1 85 ? 13.805 9.734 18.344 1 98.25 85 ALA A C 1
ATOM 637 O O . ALA A 1 85 ? 14.086 9.727 19.547 1 98.25 85 ALA A O 1
ATOM 638 N N . ALA A 1 86 ? 12.742 9.211 17.906 1 98.69 86 ALA A N 1
ATOM 639 C CA . ALA A 1 86 ? 11.773 8.492 18.734 1 98.69 86 ALA A CA 1
ATOM 640 C C . ALA A 1 86 ? 10.898 7.578 17.875 1 98.69 86 ALA A C 1
ATOM 642 O O . ALA A 1 86 ? 10.742 7.801 16.672 1 98.69 86 ALA A O 1
ATOM 643 N N . PRO A 1 87 ? 10.391 6.535 18.5 1 98.56 87 PRO A N 1
ATOM 644 C CA . PRO A 1 87 ? 9.484 5.672 17.734 1 98.56 87 PRO A CA 1
ATOM 645 C C . PRO A 1 87 ? 8.195 6.379 17.328 1 98.56 87 PRO A C 1
ATOM 647 O O . PRO A 1 87 ? 7.754 7.309 18.016 1 98.56 87 PRO A O 1
ATOM 650 N N . VAL A 1 88 ? 7.656 6.055 16.234 1 98.88 88 VAL A N 1
ATOM 651 C CA . VAL A 1 88 ? 6.32 6.43 15.789 1 98.88 88 VAL A CA 1
ATOM 652 C C . VAL A 1 88 ? 5.414 5.203 15.789 1 98.88 88 VAL A C 1
ATOM 654 O O . VAL A 1 88 ? 5.711 4.207 15.125 1 98.88 88 VAL A O 1
ATOM 657 N N . ARG A 1 89 ? 4.426 5.281 16.562 1 98.56 89 ARG A N 1
ATOM 658 C CA . ARG A 1 89 ? 3.406 4.238 16.562 1 98.56 89 ARG A CA 1
ATOM 659 C C . ARG A 1 89 ? 2.184 4.668 15.766 1 98.56 89 ARG A C 1
ATOM 661 O O . ARG A 1 89 ? 1.643 5.754 15.977 1 98.56 89 ARG A O 1
ATOM 668 N N . LEU A 1 90 ? 1.795 3.883 14.781 1 97.94 90 LEU A N 1
ATOM 669 C CA . LEU A 1 90 ? 0.59 4.25 14.047 1 97.94 90 LEU A CA 1
ATOM 670 C C . LEU A 1 90 ? -0.284 3.029 13.789 1 97.94 90 LEU A C 1
ATOM 672 O O . LEU A 1 90 ? 0.227 1.916 13.633 1 97.94 90 LEU A O 1
ATOM 676 N N . ASP A 1 91 ? -1.479 3.242 13.875 1 98.19 91 ASP A N 1
ATOM 677 C CA . ASP A 1 91 ? -2.549 2.33 13.477 1 98.19 91 ASP A CA 1
ATOM 678 C C . ASP A 1 91 ? -3.412 2.938 12.375 1 98.19 91 ASP A C 1
ATOM 680 O O . ASP A 1 91 ? -4.184 3.867 12.625 1 98.19 91 ASP A O 1
ATOM 684 N N . LEU A 1 92 ? -3.201 2.441 11.188 1 98.56 92 LEU A N 1
ATOM 685 C CA . LEU A 1 92 ? -3.912 2.914 10.008 1 98.56 92 LEU A CA 1
ATOM 686 C C . LEU A 1 92 ? -4.887 1.857 9.5 1 98.56 92 LEU A C 1
ATOM 688 O O . LEU A 1 92 ? -4.488 0.728 9.203 1 98.56 92 LEU A O 1
ATOM 692 N N . ASP A 1 93 ? -6.094 2.191 9.477 1 97.88 93 ASP A N 1
ATOM 693 C CA . ASP A 1 93 ? -7.172 1.396 8.898 1 97.88 93 ASP A CA 1
ATOM 694 C C . ASP A 1 93 ? -7.988 2.219 7.902 1 97.88 93 ASP A C 1
ATOM 696 O O . ASP A 1 93 ? -8.766 3.092 8.305 1 97.88 93 ASP A O 1
ATOM 700 N N . PRO A 1 94 ? -7.844 1.925 6.645 1 97.69 94 PRO A N 1
ATOM 701 C CA . PRO A 1 94 ? -8.539 2.74 5.645 1 97.69 94 PRO A CA 1
ATOM 702 C C . PRO A 1 94 ? -10.047 2.768 5.852 1 97.69 94 PRO A C 1
ATOM 704 O O . PRO A 1 94 ? -10.727 3.664 5.344 1 97.69 94 PRO A O 1
ATOM 707 N N . ALA A 1 95 ? -10.578 1.872 6.559 1 97.31 95 ALA A N 1
ATOM 708 C CA . ALA A 1 95 ? -12.016 1.814 6.781 1 97.31 95 ALA A CA 1
ATOM 709 C C . ALA A 1 95 ? -12.43 2.721 7.938 1 97.31 95 ALA A C 1
ATOM 711 O O . ALA A 1 95 ? -13.586 3.15 8.016 1 97.31 95 ALA A O 1
ATOM 712 N N . THR A 1 96 ? -11.43 3.01 8.852 1 98.38 96 THR A N 1
ATOM 713 C CA . THR A 1 96 ? -11.867 3.709 10.055 1 98.38 96 THR A CA 1
ATOM 714 C C . THR A 1 96 ? -11.031 4.961 10.289 1 98.38 96 THR A C 1
ATOM 716 O O . THR A 1 96 ? -11.5 5.926 10.898 1 98.38 96 THR A O 1
ATOM 719 N N . GLY A 1 97 ? -9.844 4.906 9.922 1 98.75 97 GLY A N 1
ATOM 720 C CA . GLY A 1 97 ? -9.039 6.102 10.125 1 98.75 97 GLY A CA 1
ATOM 721 C C . GLY A 1 97 ? -7.629 5.801 10.602 1 98.75 97 GLY A C 1
ATOM 722 O O . GLY A 1 97 ? -7.039 4.789 10.219 1 98.75 97 GLY A O 1
ATOM 723 N N . LEU A 1 98 ? -6.98 6.773 11.289 1 98.88 98 LEU A N 1
ATOM 724 C CA . LEU A 1 98 ? -5.609 6.676 11.773 1 98.88 98 LEU A CA 1
ATOM 725 C C . LEU A 1 98 ? -5.508 7.191 13.211 1 98.88 98 LEU A C 1
ATOM 727 O O . LEU A 1 98 ? -6.086 8.227 13.539 1 98.88 98 LEU A O 1
ATOM 731 N N . THR A 1 99 ? -4.789 6.484 14.008 1 98.94 99 THR A N 1
ATOM 732 C CA . THR A 1 99 ? -4.207 7.012 15.234 1 98.94 99 THR A CA 1
ATOM 733 C C . THR A 1 99 ? -2.688 6.879 15.211 1 98.94 99 THR A C 1
ATOM 735 O O . THR A 1 99 ? -2.156 5.832 14.844 1 98.94 99 THR A O 1
ATOM 738 N N . ALA A 1 100 ? -2.002 7.906 15.539 1 98.88 100 ALA A N 1
ATOM 739 C CA . ALA A 1 100 ? -0.542 7.879 15.57 1 98.88 100 ALA A CA 1
ATOM 740 C C . ALA A 1 100 ? -0.007 8.633 16.781 1 98.88 100 ALA A C 1
ATOM 742 O O . ALA A 1 100 ? -0.573 9.648 17.188 1 98.88 100 ALA A O 1
ATOM 743 N N . THR A 1 101 ? 1.004 8.125 17.344 1 98.88 101 THR A N 1
ATOM 744 C CA . THR A 1 101 ? 1.698 8.781 18.438 1 98.88 101 THR A CA 1
ATOM 745 C C . THR A 1 101 ? 3.205 8.781 18.203 1 98.88 101 THR A C 1
ATOM 747 O O . THR A 1 101 ? 3.768 7.785 17.75 1 98.88 101 THR A O 1
ATOM 750 N N . ALA A 1 102 ? 3.861 9.82 18.5 1 98.81 102 ALA A N 1
ATOM 751 C CA . ALA A 1 102 ? 5.309 10.008 18.422 1 98.81 102 ALA A CA 1
ATOM 752 C C . ALA A 1 102 ? 5.777 11.078 19.406 1 98.81 102 ALA A C 1
ATOM 754 O O . ALA A 1 102 ? 5.422 12.25 19.281 1 98.81 102 ALA A O 1
ATOM 755 N N . ALA A 1 103 ? 6.648 10.633 20.297 1 98.38 103 ALA A N 1
ATOM 756 C CA . ALA A 1 103 ? 7.062 11.531 21.375 1 98.38 103 ALA A CA 1
ATOM 757 C C . ALA A 1 103 ? 5.855 12.141 22.078 1 98.38 103 ALA A C 1
ATOM 759 O O . ALA A 1 103 ? 5.023 11.422 22.641 1 98.38 103 ALA A O 1
ATOM 760 N N . ASP A 1 104 ? 5.625 13.438 22.016 1 98.62 104 ASP A N 1
ATOM 761 C CA . ASP A 1 104 ? 4.559 14.125 22.734 1 98.62 104 ASP A CA 1
ATOM 762 C C . ASP A 1 104 ? 3.396 14.469 21.797 1 98.62 104 ASP A C 1
ATOM 764 O O . ASP A 1 104 ? 2.523 15.266 22.156 1 98.62 104 ASP A O 1
ATOM 768 N N . VAL A 1 105 ? 3.398 13.945 20.594 1 98.81 105 VAL A N 1
ATOM 769 C CA . VAL A 1 105 ? 2.406 14.281 19.578 1 98.81 105 VAL A CA 1
ATOM 770 C C . VAL A 1 105 ? 1.439 13.109 19.391 1 98.81 105 VAL A C 1
ATOM 772 O O . VAL A 1 105 ? 1.86 11.953 19.312 1 98.81 105 VAL A O 1
ATOM 775 N N . THR A 1 106 ? 0.165 13.336 19.375 1 98.88 106 THR A N 1
ATOM 776 C CA . THR A 1 106 ? -0.865 12.367 19.031 1 98.88 106 THR A CA 1
ATOM 777 C C . THR A 1 106 ? -1.752 12.891 17.906 1 98.88 106 THR A C 1
ATOM 779 O O . THR A 1 106 ? -2.178 14.047 17.938 1 98.88 106 THR A O 1
ATOM 782 N N . VAL A 1 107 ? -2.02 12.133 16.906 1 98.94 107 VAL A N 1
ATOM 783 C CA . VAL A 1 107 ? -2.861 12.461 15.766 1 98.94 107 VAL A CA 1
ATOM 784 C C . VAL A 1 107 ? -4.012 11.461 15.672 1 98.94 107 VAL A C 1
ATOM 786 O O . VAL A 1 107 ? -3.805 10.25 15.766 1 98.94 107 VAL A O 1
ATOM 789 N N . GLU A 1 108 ? -5.195 11.891 15.516 1 98.94 108 GLU A N 1
ATOM 790 C CA . GLU A 1 108 ? -6.371 11.07 15.234 1 98.94 108 GLU A CA 1
ATOM 791 C C . GLU A 1 108 ? -7.121 11.586 14.008 1 98.94 108 GLU A C 1
ATOM 793 O O . GLU A 1 108 ? -7.453 12.766 13.93 1 98.94 108 GLU A O 1
ATOM 798 N N . ILE A 1 109 ? -7.348 10.812 13.094 1 98.94 109 ILE A N 1
ATOM 799 C CA . ILE A 1 109 ? -8.125 11.094 11.891 1 98.94 109 ILE A CA 1
ATOM 800 C C . ILE A 1 109 ? -9.227 10.039 11.734 1 98.94 109 ILE A C 1
ATOM 802 O O . ILE A 1 109 ? -8.969 8.844 11.875 1 98.94 109 ILE A O 1
ATOM 806 N N . SER A 1 110 ? -10.461 10.445 11.461 1 98.88 110 SER A N 1
ATOM 807 C CA . SER A 1 110 ? -11.555 9.477 11.398 1 98.88 110 SER A CA 1
ATOM 808 C C . SER A 1 110 ? -12.68 9.984 10.5 1 98.88 110 SER A C 1
ATOM 810 O O . SER A 1 110 ? -12.641 11.117 10.016 1 98.88 110 SER A O 1
ATOM 812 N N . GLY A 1 111 ? -13.648 9.102 10.289 1 98.56 111 GLY A N 1
ATOM 813 C CA . GLY A 1 111 ? -14.789 9.438 9.453 1 98.56 111 GLY A CA 1
ATOM 814 C C . GLY A 1 111 ? -14.469 9.438 7.969 1 98.56 111 GLY A C 1
ATOM 815 O O . GLY A 1 111 ? -14.703 10.438 7.281 1 98.56 111 GLY A O 1
ATOM 816 N N . PRO A 1 112 ? -13.906 8.359 7.488 1 98.62 112 PRO A N 1
ATOM 817 C CA . PRO A 1 112 ? -13.578 8.289 6.062 1 98.62 112 PRO A CA 1
ATOM 818 C C . PRO A 1 112 ? -14.789 8.555 5.164 1 98.62 112 PRO A C 1
ATOM 820 O O . PRO A 1 112 ? -15.883 8.062 5.445 1 98.62 112 PRO A O 1
ATOM 823 N N . MET A 1 113 ? -14.5 9.406 4.199 1 98 113 MET A N 1
ATOM 824 C CA . MET A 1 113 ? -15.461 9.703 3.145 1 98 113 MET A CA 1
ATOM 825 C C . MET A 1 113 ? -15.125 8.938 1.868 1 98 113 MET A C 1
ATOM 827 O O . MET A 1 113 ? -14.43 7.922 1.911 1 98 113 MET A O 1
ATOM 831 N N . ASP A 1 114 ? -15.633 9.398 0.757 1 96.31 114 ASP A N 1
ATOM 832 C CA . ASP A 1 114 ? -15.461 8.641 -0.48 1 96.31 114 ASP A CA 1
ATOM 833 C C . ASP A 1 114 ? -14 8.664 -0.937 1 96.31 114 ASP A C 1
ATOM 835 O O . ASP A 1 114 ? -13.43 9.734 -1.168 1 96.31 114 ASP A O 1
ATOM 839 N N . ARG A 1 115 ? -13.43 7.477 -1.047 1 97.56 115 ARG A N 1
ATOM 840 C CA . ARG A 1 115 ? -12.047 7.32 -1.465 1 97.56 115 ARG A CA 1
ATOM 841 C C . ARG A 1 115 ? -11.914 7.402 -2.982 1 97.56 115 ARG A C 1
ATOM 843 O O . ARG A 1 115 ? -12.844 7.035 -3.709 1 97.56 115 ARG A O 1
ATOM 850 N N . ARG A 1 116 ? -10.734 7.863 -3.439 1 97.31 116 ARG A N 1
ATOM 851 C CA . ARG A 1 116 ? -10.484 7.922 -4.879 1 97.31 116 ARG A CA 1
ATOM 852 C C . ARG A 1 116 ? -8.992 7.832 -5.184 1 97.31 116 ARG A C 1
ATOM 854 O O . ARG A 1 116 ? -8.164 8.172 -4.34 1 97.31 116 ARG A O 1
ATOM 861 N N . ARG A 1 117 ? -8.742 7.434 -6.332 1 97.12 117 ARG A N 1
ATOM 862 C CA . ARG A 1 117 ? -7.371 7.465 -6.828 1 97.12 117 ARG A CA 1
ATOM 863 C C . ARG A 1 117 ? -6.98 8.867 -7.281 1 97.12 117 ARG A C 1
ATOM 865 O O . ARG A 1 117 ? -7.781 9.57 -7.898 1 97.12 117 ARG A O 1
ATOM 872 N N . VAL A 1 118 ? -5.812 9.242 -6.984 1 97.38 118 VAL A N 1
ATOM 873 C CA . VAL A 1 118 ? -5.246 10.523 -7.402 1 97.38 118 VAL A CA 1
ATOM 874 C C . VAL A 1 118 ? -3.896 10.289 -8.086 1 97.38 118 VAL A C 1
ATOM 876 O O . VAL A 1 118 ? -3.025 9.609 -7.535 1 97.38 118 VAL A O 1
ATOM 879 N N . ASP A 1 119 ? -3.773 10.805 -9.266 1 96.94 119 ASP A N 1
ATOM 880 C CA . ASP A 1 119 ? -2.525 10.781 -10.023 1 96.94 119 ASP A CA 1
ATOM 881 C C . ASP A 1 119 ? -2.061 12.195 -10.367 1 96.94 119 ASP A C 1
ATOM 883 O O . ASP A 1 119 ? -2.816 12.977 -10.938 1 96.94 119 ASP A O 1
ATOM 887 N N . VAL A 1 120 ? -0.854 12.445 -9.977 1 97.88 120 VAL A N 1
ATOM 888 C CA . VAL A 1 120 ? -0.227 13.719 -10.289 1 97.88 120 VAL A CA 1
ATOM 889 C C . VAL A 1 120 ? 1.029 13.492 -11.125 1 97.88 120 VAL A C 1
ATOM 891 O O . VAL A 1 120 ? 1.987 12.867 -10.656 1 97.88 120 VAL A O 1
ATOM 894 N N . ALA A 1 121 ? 1.067 14.008 -12.336 1 97.38 121 ALA A N 1
ATOM 895 C CA . ALA A 1 121 ? 2.156 13.75 -13.273 1 97.38 121 ALA A CA 1
ATOM 896 C C . ALA A 1 121 ? 3.443 14.438 -12.82 1 97.38 121 ALA A C 1
ATOM 898 O O . ALA A 1 121 ? 4.535 13.883 -12.977 1 97.38 121 ALA A O 1
ATOM 899 N N . ALA A 1 122 ? 3.287 15.625 -12.344 1 98.19 122 ALA A N 1
ATOM 900 C CA . ALA A 1 122 ? 4.387 16.422 -11.82 1 98.19 122 ALA A CA 1
ATOM 901 C C . ALA A 1 122 ? 3.939 17.234 -10.602 1 98.19 122 ALA A C 1
ATOM 903 O O . ALA A 1 122 ? 3.309 18.297 -10.75 1 98.19 122 ALA A O 1
ATOM 904 N N . PHE A 1 123 ? 4.289 16.75 -9.453 1 98.38 123 PHE A N 1
ATOM 905 C CA . PHE A 1 123 ? 3.861 17.406 -8.227 1 98.38 123 PHE A CA 1
ATOM 906 C C . PHE A 1 123 ? 4.547 18.766 -8.062 1 98.38 123 PHE A C 1
ATOM 908 O O . PHE A 1 123 ? 5.766 18.875 -8.227 1 98.38 123 PHE A O 1
ATOM 915 N N . PRO A 1 124 ? 3.803 19.797 -7.742 1 96.94 124 PRO A N 1
ATOM 916 C CA . PRO A 1 124 ? 4.395 21.125 -7.617 1 96.94 124 PRO A CA 1
ATOM 917 C C . PRO A 1 124 ? 5.531 21.172 -6.598 1 96.94 124 PRO A C 1
ATOM 919 O O . PRO A 1 124 ? 5.395 20.641 -5.488 1 96.94 124 PRO A O 1
ATOM 922 N N . GLY A 1 125 ? 6.617 21.719 -6.988 1 96.88 125 GLY A N 1
ATOM 923 C CA . GLY A 1 125 ? 7.727 21.953 -6.078 1 96.88 125 GLY A CA 1
ATOM 924 C C . GLY A 1 125 ? 8.852 20.953 -6.23 1 96.88 125 GLY A C 1
ATOM 925 O O . GLY A 1 125 ? 10.016 21.281 -6.016 1 96.88 125 GLY A O 1
ATOM 926 N N . ASN A 1 126 ? 8.492 19.641 -6.57 1 97.31 126 ASN A N 1
ATOM 927 C CA . ASN A 1 126 ? 9.578 18.656 -6.676 1 97.31 126 ASN A CA 1
ATOM 928 C C . ASN A 1 126 ? 9.539 17.938 -8.016 1 97.31 126 ASN A C 1
ATOM 930 O O . ASN A 1 126 ? 10.477 17.203 -8.359 1 97.31 126 ASN A O 1
ATOM 934 N N . GLY A 1 127 ? 8.438 18.078 -8.758 1 98.06 127 GLY A N 1
ATOM 935 C CA . GLY A 1 127 ? 8.375 17.578 -10.125 1 98.06 127 GLY A CA 1
ATOM 936 C C . GLY A 1 127 ? 8.172 16.078 -10.195 1 98.06 127 GLY A C 1
ATOM 937 O O . GLY A 1 127 ? 8.156 15.492 -11.289 1 98.06 127 GLY A O 1
ATOM 938 N N . LEU A 1 128 ? 7.949 15.336 -9.109 1 98.5 128 LEU A N 1
ATOM 939 C CA . LEU A 1 128 ? 7.809 13.891 -9.062 1 98.5 128 LEU A CA 1
ATOM 940 C C . LEU A 1 128 ? 6.383 13.469 -9.398 1 98.5 128 LEU A C 1
ATOM 942 O O . LEU A 1 128 ? 5.445 14.25 -9.242 1 98.5 128 LEU A O 1
ATOM 946 N N . ARG A 1 129 ? 6.312 12.289 -9.875 1 98.19 129 ARG A N 1
ATOM 947 C CA . ARG A 1 129 ? 4.996 11.695 -10.078 1 98.19 129 ARG A CA 1
ATOM 948 C C . ARG A 1 129 ? 4.449 11.102 -8.781 1 98.19 129 ARG A C 1
ATOM 950 O O . ARG A 1 129 ? 5.188 10.477 -8.023 1 98.19 129 ARG A O 1
ATOM 957 N N . LEU A 1 130 ? 3.195 11.305 -8.57 1 98.62 130 LEU A N 1
ATOM 958 C CA . LEU A 1 130 ? 2.516 10.766 -7.398 1 98.62 130 LEU A CA 1
ATOM 959 C C . LEU A 1 130 ? 1.287 9.961 -7.805 1 98.62 130 LEU A C 1
ATOM 961 O O . LEU A 1 130 ? 0.492 10.406 -8.633 1 98.62 130 LEU A O 1
ATOM 965 N N . SER A 1 131 ? 1.171 8.789 -7.324 1 98.19 131 SER A N 1
ATOM 966 C CA . SER A 1 131 ? -0.062 8.008 -7.328 1 98.19 131 SER A CA 1
ATOM 967 C C . SER A 1 131 ? -0.465 7.605 -5.914 1 98.19 131 SER A C 1
ATOM 969 O O . SER A 1 131 ? 0.348 7.066 -5.16 1 98.19 131 SER A O 1
ATOM 971 N N . THR A 1 132 ? -1.693 7.859 -5.539 1 98.44 132 THR A N 1
ATOM 972 C CA . THR A 1 132 ? -2.127 7.52 -4.188 1 98.44 132 THR A CA 1
ATOM 973 C C . THR A 1 132 ? -3.635 7.285 -4.145 1 98.44 132 THR A C 1
ATOM 975 O O . THR A 1 132 ? -4.355 7.703 -5.055 1 98.44 132 THR A O 1
ATOM 978 N N . VAL A 1 133 ? -4.07 6.574 -3.17 1 98.75 133 VAL A N 1
ATOM 979 C CA . VAL A 1 133 ? -5.492 6.488 -2.854 1 98.75 133 VAL A CA 1
ATOM 980 C C . VAL A 1 133 ? -5.832 7.469 -1.733 1 98.75 133 VAL A C 1
ATOM 982 O O . VAL A 1 133 ? -5.449 7.258 -0.579 1 98.75 133 VAL A O 1
ATOM 985 N N . TYR A 1 134 ? -6.535 8.484 -2.164 1 98.56 134 TYR A N 1
ATOM 986 C CA . TYR A 1 134 ? -6.941 9.57 -1.276 1 98.56 134 TYR A CA 1
ATOM 987 C C . TYR A 1 134 ? -8.305 9.281 -0.654 1 98.56 134 TYR A C 1
ATOM 989 O O . TYR A 1 134 ? -9.281 9.055 -1.367 1 98.56 134 TYR A O 1
ATOM 997 N N . THR A 1 135 ? -8.336 9.289 0.698 1 98.62 135 THR A N 1
ATOM 998 C CA . THR A 1 135 ? -9.578 9.156 1.446 1 98.62 135 THR A CA 1
ATOM 999 C C . THR A 1 135 ? -9.773 10.344 2.385 1 98.62 135 THR A C 1
ATOM 1001 O O . THR A 1 135 ? -9.227 10.367 3.488 1 98.62 135 THR A O 1
ATOM 1004 N N . PRO A 1 136 ? -10.594 11.312 1.914 1 98.69 136 PRO A N 1
ATOM 1005 C CA . PRO A 1 136 ? -10.891 12.406 2.838 1 98.69 136 PRO A CA 1
ATOM 1006 C C . PRO A 1 136 ? -11.617 11.938 4.094 1 98.69 136 PRO A C 1
ATOM 1008 O O . PRO A 1 1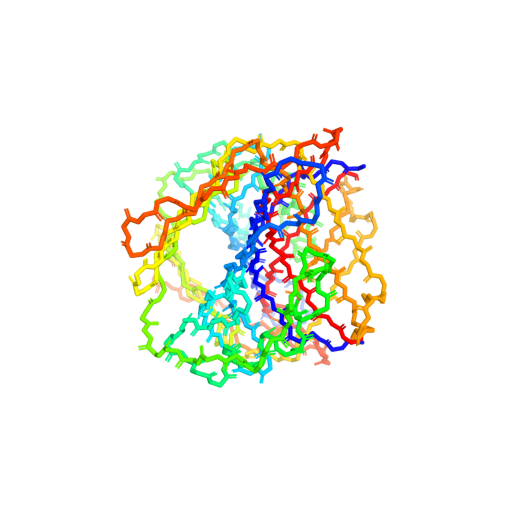36 ? -12.359 10.953 4.051 1 98.69 136 PRO A O 1
ATOM 1011 N N . CYS A 1 137 ? -11.383 12.586 5.195 1 98.88 137 CYS A N 1
ATOM 1012 C CA . CYS A 1 137 ? -12.008 12.234 6.461 1 98.88 137 CYS A CA 1
ATOM 1013 C C . CYS A 1 137 ? -12.719 13.43 7.074 1 98.88 137 CYS A C 1
ATOM 1015 O O . CYS A 1 137 ? -12.273 14.57 6.922 1 98.88 137 CYS A O 1
ATOM 1017 N N . ALA A 1 138 ? -13.734 13.188 7.797 1 98.62 138 ALA A N 1
ATOM 1018 C CA . ALA A 1 138 ? -14.594 14.234 8.336 1 98.62 138 ALA A CA 1
ATOM 1019 C C . ALA A 1 138 ? -14.008 14.82 9.625 1 98.62 138 ALA A C 1
ATOM 1021 O O . ALA A 1 138 ? -14.297 15.961 9.977 1 98.62 138 ALA A O 1
ATOM 1022 N N . GLU A 1 139 ? -13.195 14 10.281 1 98.69 139 GLU A N 1
ATOM 1023 C CA . GLU A 1 139 ? -12.742 14.406 11.609 1 98.69 139 GLU A CA 1
ATOM 1024 C C . GLU A 1 139 ? -11.227 14.266 11.734 1 98.69 139 GLU A C 1
ATOM 1026 O O . GLU A 1 139 ? -10.617 13.414 11.086 1 98.69 139 GLU A O 1
ATOM 1031 N N . GLY A 1 140 ? -10.656 15.141 12.594 1 98.81 140 GLY A N 1
ATOM 1032 C CA . GLY A 1 140 ? -9.242 15.102 12.914 1 98.81 140 GLY A CA 1
ATOM 1033 C C . GLY A 1 140 ? -8.898 15.875 14.18 1 98.81 140 GLY A C 1
ATOM 1034 O O . GLY A 1 140 ? -9.508 16.906 14.461 1 98.81 140 GLY A O 1
ATOM 1035 N N . ARG A 1 141 ? -7.961 15.328 14.867 1 98.75 141 ARG A N 1
ATOM 1036 C CA . ARG A 1 141 ? -7.48 15.977 16.078 1 98.75 141 ARG A CA 1
AT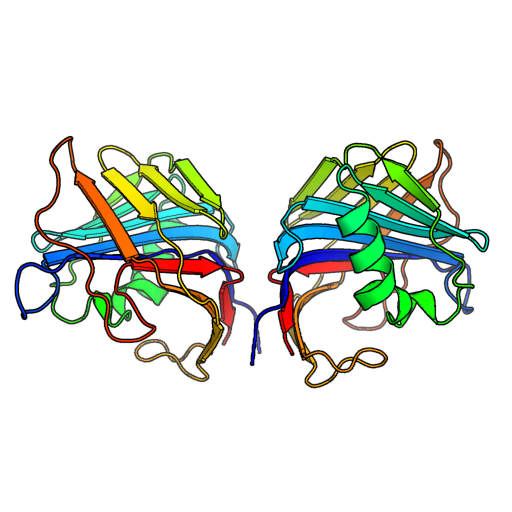OM 1037 C C . ARG A 1 141 ? -5.969 15.828 16.219 1 98.75 141 ARG A C 1
ATOM 1039 O O . ARG A 1 141 ? -5.414 14.773 15.906 1 98.75 141 ARG A O 1
ATOM 1046 N N . LEU A 1 142 ? -5.383 16.859 16.719 1 98.88 142 LEU A N 1
ATOM 1047 C CA . LEU A 1 142 ? -3.957 16.891 17.016 1 98.88 142 LEU A CA 1
ATOM 1048 C C . LEU A 1 142 ? -3.719 17.328 18.453 1 98.88 142 LEU A C 1
ATOM 1050 O O . LEU A 1 142 ? -4.293 18.312 18.922 1 98.88 142 LEU A O 1
ATOM 1054 N N . THR A 1 143 ? -2.984 16.562 19.141 1 98.81 143 THR A N 1
ATOM 1055 C CA . THR A 1 143 ? -2.594 16.891 20.5 1 98.81 143 THR A CA 1
ATOM 1056 C C . THR A 1 143 ? -1.074 16.953 20.625 1 98.81 143 THR A C 1
ATOM 1058 O O . THR A 1 143 ? -0.371 16.062 20.156 1 98.81 143 THR A O 1
ATOM 1061 N N . ILE A 1 144 ? -0.531 18 21.203 1 98.31 144 ILE A N 1
ATOM 1062 C CA . ILE A 1 144 ? 0.895 18.172 21.469 1 98.31 144 ILE A CA 1
ATOM 1063 C C . ILE A 1 144 ? 1.125 18.406 22.953 1 98.31 144 ILE A C 1
ATOM 1065 O O . ILE A 1 144 ? 0.562 19.344 23.531 1 98.31 144 ILE A O 1
ATOM 1069 N N . ALA A 1 145 ? 1.918 17.562 23.469 1 97.25 145 ALA A N 1
ATOM 1070 C CA . ALA A 1 145 ? 2.25 17.656 24.891 1 97.25 145 ALA A CA 1
ATOM 1071 C C . ALA A 1 145 ? 0.989 17.719 25.75 1 97.25 145 ALA A C 1
ATOM 1073 O O . ALA A 1 145 ? 0.875 18.562 26.641 1 97.25 145 ALA A O 1
ATOM 1074 N N . GLY A 1 146 ? 0.021 16.906 25.281 1 96.75 146 GLY A N 1
ATOM 1075 C CA . GLY A 1 146 ? -1.192 16.734 26.062 1 96.75 146 GLY A CA 1
ATOM 1076 C C . GLY A 1 146 ? -2.229 17.812 25.812 1 96.75 146 GLY A C 1
ATOM 1077 O O . GLY A 1 146 ? -3.326 17.781 26.359 1 96.75 146 GLY A O 1
ATOM 1078 N N . ARG A 1 147 ? -1.944 18.812 24.984 1 97.94 147 ARG A N 1
ATOM 1079 C CA . ARG A 1 147 ? -2.873 19.906 24.672 1 97.94 147 ARG A CA 1
ATOM 1080 C C . ARG A 1 147 ? -3.398 19.797 23.25 1 97.94 147 ARG A C 1
ATOM 1082 O O . ARG A 1 147 ? -2.619 19.641 22.312 1 97.94 147 ARG A O 1
ATOM 1089 N N . ARG A 1 148 ? -4.645 19.906 23.219 1 98.19 148 ARG A N 1
ATOM 1090 C CA . ARG A 1 148 ? -5.258 19.906 21.891 1 98.19 148 ARG A CA 1
ATOM 1091 C C . ARG A 1 148 ? -4.91 21.172 21.125 1 98.19 148 ARG A C 1
ATOM 1093 O O . ARG A 1 148 ? -4.98 22.281 21.656 1 98.19 148 ARG A O 1
ATOM 1100 N N . VAL A 1 149 ? -4.488 20.969 19.922 1 98.19 149 VAL A N 1
ATOM 1101 C CA . VAL A 1 149 ? -4.254 22.109 19.047 1 98.19 149 VAL A CA 1
ATOM 1102 C C . VAL A 1 149 ? -5.59 22.656 18.547 1 98.19 149 VAL A C 1
ATOM 1104 O O . VAL A 1 149 ? -6.461 21.891 18.125 1 98.19 149 VAL A O 1
ATOM 1107 N N . ASP A 1 150 ? -5.77 23.953 18.625 1 95.56 150 ASP A N 1
ATOM 1108 C CA . ASP A 1 150 ? -7.008 24.578 18.172 1 95.56 150 ASP A CA 1
ATOM 1109 C C . ASP A 1 150 ? -7.211 24.359 16.672 1 95.56 150 ASP A C 1
ATOM 1111 O O . ASP A 1 150 ? -6.246 24.172 15.93 1 95.56 150 ASP A O 1
ATOM 1115 N N . GLY A 1 151 ? -8.461 24.391 16.312 1 97.19 151 GLY A N 1
ATOM 1116 C CA . GLY A 1 151 ? -8.805 24.266 14.906 1 97.19 151 GLY A CA 1
ATOM 1117 C C . GLY A 1 151 ? -9.477 22.953 14.562 1 97.19 151 GLY A C 1
ATOM 1118 O O . GLY A 1 151 ? -9.641 22.094 15.43 1 97.19 151 GLY A O 1
ATOM 1119 N N . ALA A 1 152 ? -9.898 22.891 13.32 1 97.75 152 ALA A N 1
ATOM 1120 C CA . ALA A 1 152 ? -10.602 21.719 12.805 1 97.75 152 ALA A CA 1
ATOM 1121 C C . ALA A 1 152 ? -10.289 21.516 11.32 1 97.75 152 ALA A C 1
ATOM 1123 O O . ALA A 1 152 ? -9.883 22.438 10.625 1 97.75 152 ALA A O 1
ATOM 1124 N N . PRO A 1 153 ? -10.375 20.266 10.914 1 98.31 153 PRO A N 1
ATOM 1125 C CA . PRO A 1 153 ? -10.273 20.078 9.461 1 98.31 153 PRO A CA 1
ATOM 1126 C C . PRO A 1 153 ? -11.391 20.781 8.695 1 98.31 153 PRO A C 1
ATOM 1128 O O . PRO A 1 153 ? -12.477 21 9.242 1 98.31 153 PRO A O 1
ATOM 1131 N N . ARG A 1 154 ? -11.133 21.125 7.488 1 97.5 154 ARG A N 1
ATOM 1132 C CA . ARG A 1 154 ? -12.141 21.688 6.602 1 97.5 154 ARG A CA 1
ATOM 1133 C C . ARG A 1 154 ? -12.594 20.672 5.566 1 97.5 154 ARG A C 1
ATOM 1135 O O . ARG A 1 154 ? -11.773 20.047 4.887 1 97.5 154 ARG A O 1
ATOM 1142 N N . VAL A 1 155 ? -13.844 20.5 5.551 1 97 155 VAL A N 1
ATOM 1143 C CA . VAL A 1 155 ? -14.445 19.672 4.52 1 97 155 VAL A CA 1
ATOM 1144 C C . VAL A 1 155 ? -15.016 20.547 3.408 1 97 155 VAL A C 1
ATOM 1146 O O . VAL A 1 155 ? -15.836 21.438 3.67 1 97 155 VAL A O 1
ATOM 1149 N N . THR A 1 156 ? -14.523 20.438 2.25 1 94.44 156 THR A N 1
ATOM 1150 C CA . THR A 1 156 ? -15.016 21.156 1.079 1 94.44 156 THR A CA 1
ATOM 1151 C C . THR A 1 156 ? -15.461 20.188 -0.006 1 94.44 156 THR A C 1
ATOM 1153 O O . THR A 1 156 ? -14.633 19.672 -0.76 1 94.44 156 THR A O 1
ATOM 1156 N N . GLY A 1 157 ? -16.812 20.016 -0.141 1 94.56 157 GLY A N 1
ATOM 1157 C CA . GLY A 1 157 ? -17.328 19 -1.053 1 94.56 157 GLY A CA 1
ATOM 1158 C C . GLY A 1 157 ? -16.875 17.609 -0.689 1 94.56 157 GLY A C 1
ATOM 1159 O O . GLY A 1 157 ? -17.141 17.125 0.421 1 94.56 157 GLY A O 1
ATOM 1160 N N . ALA A 1 158 ? -16.141 17.016 -1.659 1 94.25 158 ALA A N 1
ATOM 1161 C CA . ALA A 1 158 ? -15.711 15.633 -1.483 1 94.25 158 ALA A CA 1
ATOM 1162 C C . ALA A 1 158 ? -14.289 15.562 -0.942 1 94.25 158 ALA A C 1
ATOM 1164 O O . ALA A 1 158 ? -13.695 14.484 -0.875 1 94.25 158 ALA A O 1
ATOM 1165 N N . SER A 1 159 ? -13.789 16.734 -0.549 1 97.19 159 SER A N 1
ATOM 1166 C CA . SER A 1 159 ? -12.422 16.766 -0.05 1 97.19 159 SER A CA 1
ATOM 1167 C C . SER A 1 159 ? -12.375 17.234 1.401 1 97.19 159 SER A C 1
ATOM 1169 O O . SER A 1 159 ? -13.359 17.75 1.929 1 97.19 159 SER A O 1
ATOM 1171 N N . SER A 1 160 ? -11.289 17 2.035 1 98.25 160 SER A N 1
ATOM 1172 C CA . SER A 1 160 ? -11.062 17.375 3.426 1 98.25 160 SER A CA 1
ATOM 1173 C C . SER A 1 160 ? -9.586 17.641 3.693 1 98.25 160 SER A C 1
ATOM 1175 O O . SER A 1 160 ? -8.719 17.078 3.029 1 98.25 160 SER A O 1
ATOM 1177 N N . THR A 1 161 ? -9.328 18.484 4.641 1 98.12 161 THR A N 1
ATOM 1178 C CA . THR A 1 161 ? -7.945 18.734 5.031 1 98.12 161 THR A CA 1
ATOM 1179 C C . THR A 1 161 ? -7.484 17.703 6.062 1 98.12 161 THR A C 1
ATOM 1181 O O . THR A 1 161 ? -6.363 17.781 6.566 1 98.12 161 THR A O 1
ATOM 1184 N N . ALA A 1 162 ? -8.352 16.75 6.473 1 98.81 162 ALA A N 1
ATOM 1185 C CA . ALA A 1 162 ? -8.031 15.469 7.102 1 98.81 162 ALA A CA 1
ATOM 1186 C C . ALA A 1 162 ? -8.172 14.32 6.109 1 98.81 162 ALA A C 1
ATOM 1188 O O . ALA A 1 162 ? -9.211 14.164 5.473 1 98.81 162 ALA A O 1
ATOM 1189 N N . PHE A 1 163 ? -7.121 13.508 5.988 1 98.88 163 PHE A N 1
ATOM 1190 C CA . PHE A 1 163 ? -7.23 12.492 4.945 1 98.88 163 PHE A CA 1
ATOM 1191 C C . PHE A 1 163 ? -6.297 11.328 5.227 1 98.88 163 PHE A C 1
ATOM 1193 O O . PHE A 1 163 ? -5.293 11.484 5.93 1 98.88 163 PHE A O 1
ATOM 1200 N N . LEU A 1 164 ? -6.691 10.234 4.66 1 98.88 164 LEU A N 1
ATOM 1201 C CA . LEU A 1 164 ? -5.793 9.094 4.508 1 98.88 164 LEU A CA 1
ATOM 1202 C C . LEU A 1 164 ? -5.199 9.055 3.102 1 98.88 164 LEU A C 1
ATOM 1204 O O . LEU A 1 164 ? -5.84 9.492 2.141 1 98.88 164 LEU A O 1
ATOM 1208 N N . ALA A 1 165 ? -4.02 8.711 2.961 1 98.38 165 ALA A N 1
ATOM 1209 C CA . ALA A 1 165 ? -3.311 8.453 1.709 1 98.38 165 ALA A CA 1
ATOM 1210 C C . ALA A 1 165 ? -2.613 7.094 1.744 1 98.38 165 ALA A C 1
ATOM 1212 O O . ALA A 1 165 ? -1.567 6.941 2.381 1 98.38 165 ALA A O 1
ATOM 1213 N N . ASP A 1 166 ? -3.184 6.141 1.075 1 97.94 166 ASP A N 1
ATOM 1214 C CA . ASP A 1 166 ? -2.693 4.766 1.025 1 97.94 166 ASP A CA 1
ATOM 1215 C C . ASP A 1 166 ? -2.172 4.418 -0.366 1 97.94 166 ASP A C 1
ATOM 1217 O O . ASP A 1 166 ? -2.467 5.117 -1.338 1 97.94 166 ASP A O 1
ATOM 1221 N N . ALA A 1 167 ? -1.373 3.33 -0.379 1 98.56 167 ALA A N 1
ATOM 1222 C CA . ALA A 1 167 ? -0.79 2.938 -1.659 1 98.56 167 ALA A CA 1
ATOM 1223 C C . ALA A 1 167 ? -0.126 4.125 -2.348 1 98.56 167 ALA A C 1
ATOM 1225 O O . ALA A 1 167 ? -0.346 4.363 -3.537 1 98.56 167 ALA A O 1
ATOM 1226 N N . GLU A 1 168 ? 0.522 4.91 -1.589 1 98.75 168 GLU A N 1
ATOM 1227 C CA . GLU A 1 168 ? 1.179 6.105 -2.109 1 98.75 168 GLU A CA 1
ATOM 1228 C C . GLU A 1 168 ? 2.518 5.762 -2.756 1 98.75 168 GLU A C 1
ATOM 1230 O O . GLU A 1 168 ? 3.373 5.137 -2.129 1 98.75 168 GLU A O 1
ATOM 1235 N N . VAL A 1 169 ? 2.682 6.152 -3.967 1 98.88 169 VAL A N 1
ATOM 1236 C CA . VAL A 1 169 ? 3.895 5.871 -4.727 1 98.88 169 VAL A CA 1
ATOM 1237 C C . VAL A 1 169 ? 4.453 7.168 -5.305 1 98.88 169 VAL A C 1
ATOM 1239 O O . VAL A 1 169 ? 3.736 7.922 -5.969 1 98.88 169 VAL A O 1
ATOM 1242 N N . TRP A 1 170 ? 5.66 7.449 -5.02 1 98.81 170 TRP A N 1
ATOM 1243 C CA . TRP A 1 170 ? 6.406 8.547 -5.629 1 98.81 170 TRP A CA 1
ATOM 1244 C C . TRP A 1 170 ? 7.438 8.016 -6.617 1 98.81 170 TRP A C 1
ATOM 1246 O O . TRP A 1 170 ? 8.18 7.082 -6.312 1 98.81 170 TRP A O 1
ATOM 1256 N N . SER A 1 171 ? 7.492 8.617 -7.805 1 98.44 171 SER A N 1
ATOM 1257 C CA . SER A 1 171 ? 8.414 8.188 -8.844 1 98.44 171 SER A CA 1
ATOM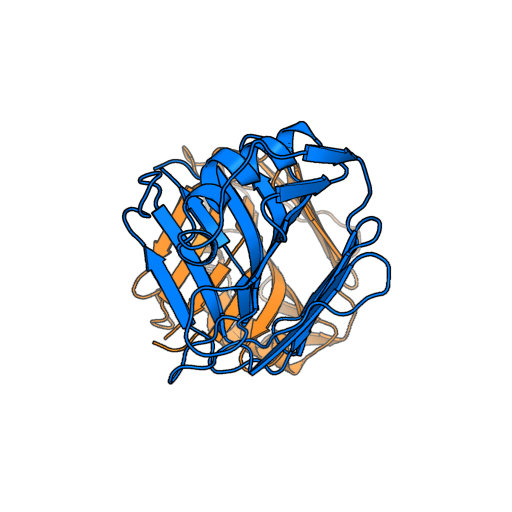 1258 C C . SER A 1 171 ? 8.984 9.375 -9.617 1 98.44 171 SER A C 1
ATOM 1260 O O . SER A 1 171 ? 8.406 10.461 -9.594 1 98.44 171 SER A O 1
ATOM 1262 N N . ASP A 1 172 ? 10.055 9.18 -10.32 1 96.25 172 ASP A N 1
ATOM 1263 C CA . ASP A 1 172 ? 10.641 10.25 -11.117 1 96.25 172 ASP A CA 1
ATOM 1264 C C . ASP A 1 172 ? 9.992 10.328 -12.5 1 96.25 172 ASP A C 1
ATOM 1266 O O . ASP A 1 172 ? 9.305 9.391 -12.914 1 96.25 172 ASP A O 1
ATOM 1270 N N . MET B 1 1 ? -13.938 7.25 -11.32 1 83 1 MET B N 1
ATOM 1271 C CA . MET B 1 1 ? -13.688 5.812 -11.273 1 83 1 MET B CA 1
ATOM 1272 C C . MET B 1 1 ? -13.5 5.344 -9.836 1 83 1 MET B C 1
ATOM 1274 O O . MET B 1 1 ? -12.781 5.973 -9.055 1 83 1 MET B O 1
ATOM 1278 N N . ALA B 1 2 ? -14.25 4.262 -9.367 1 95.31 2 ALA B N 1
ATOM 1279 C CA . ALA B 1 2 ? -14.32 3.85 -7.969 1 95.31 2 ALA B CA 1
ATOM 1280 C C . ALA B 1 2 ? -13.211 2.859 -7.633 1 95.31 2 ALA B C 1
ATOM 1282 O O . ALA B 1 2 ? -12.906 1.964 -8.422 1 95.31 2 ALA B O 1
ATOM 1283 N N . VAL B 1 3 ? -12.578 3.076 -6.508 1 98.56 3 VAL B N 1
ATOM 1284 C CA . VAL B 1 3 ? -11.594 2.133 -5.988 1 98.56 3 VAL B CA 1
ATOM 1285 C C . VAL B 1 3 ? -12.305 0.885 -5.465 1 98.56 3 VAL B C 1
ATOM 1287 O O . VAL B 1 3 ? -13.258 0.982 -4.688 1 98.56 3 VAL B O 1
ATOM 1290 N N . LEU B 1 4 ? -11.797 -0.259 -5.859 1 98.69 4 LEU B N 1
ATOM 1291 C CA . LEU B 1 4 ? -12.422 -1.513 -5.445 1 98.69 4 LEU B CA 1
ATOM 1292 C C . LEU B 1 4 ? -11.578 -2.215 -4.387 1 98.69 4 LEU B C 1
ATOM 1294 O O . LEU B 1 4 ? -12.117 -2.912 -3.521 1 98.69 4 LEU B O 1
ATOM 1298 N N . LEU B 1 5 ? -10.289 -2.055 -4.492 1 98.75 5 LEU B N 1
ATOM 1299 C CA . LEU B 1 5 ? -9.383 -2.785 -3.617 1 98.75 5 LEU B CA 1
ATOM 1300 C C . LEU B 1 5 ? -8.031 -2.09 -3.531 1 98.75 5 LEU B C 1
ATOM 1302 O O . LEU B 1 5 ? -7.508 -1.607 -4.543 1 98.75 5 LEU B O 1
ATOM 1306 N N . VAL B 1 6 ? -7.457 -2.031 -2.352 1 98.88 6 VAL B N 1
ATOM 1307 C CA . VAL B 1 6 ? -6.109 -1.553 -2.055 1 98.88 6 VAL B CA 1
ATOM 1308 C C . VAL B 1 6 ? -5.359 -2.596 -1.23 1 98.88 6 VAL B C 1
ATOM 1310 O O . VAL B 1 6 ? -5.895 -3.127 -0.254 1 98.88 6 VAL B O 1
ATOM 1313 N N . GLY B 1 7 ? -4.156 -2.92 -1.604 1 98.75 7 GLY B N 1
ATOM 1314 C CA . GLY B 1 7 ? -3.387 -3.873 -0.823 1 98.75 7 GLY B CA 1
ATOM 1315 C C . GLY B 1 7 ? -2.117 -4.328 -1.519 1 98.75 7 GLY B C 1
ATOM 1316 O O . GLY B 1 7 ? -1.416 -3.52 -2.133 1 98.75 7 GLY B O 1
ATOM 1317 N N . SER B 1 8 ? -1.7 -5.543 -1.331 1 98.88 8 SER B N 1
ATOM 1318 C CA . SER B 1 8 ? -0.557 -6.215 -1.938 1 98.88 8 SER B CA 1
ATOM 1319 C C . SER B 1 8 ? -0.925 -7.621 -2.4 1 98.88 8 SER B C 1
ATOM 1321 O O . SER B 1 8 ? -1.783 -8.273 -1.801 1 98.88 8 SER B O 1
ATOM 1323 N N . ASN B 1 9 ? -0.243 -8.016 -3.438 1 98.88 9 ASN B N 1
ATOM 1324 C CA . ASN B 1 9 ? -0.549 -9.336 -3.988 1 98.88 9 ASN B CA 1
ATOM 1325 C C . ASN B 1 9 ? 0.688 -9.984 -4.598 1 98.88 9 ASN B C 1
ATOM 1327 O O . ASN B 1 9 ? 0.758 -10.18 -5.812 1 98.88 9 ASN B O 1
ATOM 1331 N N . PRO B 1 10 ? 1.673 -10.398 -3.766 1 98.88 10 PRO B N 1
ATOM 1332 C CA . PRO B 1 10 ? 2.789 -11.188 -4.301 1 98.88 10 PRO B CA 1
ATOM 1333 C C . PRO B 1 10 ? 2.338 -12.492 -4.941 1 98.88 10 PRO B C 1
ATOM 1335 O O . PRO B 1 10 ? 1.312 -13.055 -4.547 1 98.88 10 PRO B O 1
ATOM 1338 N N . GLY B 1 11 ? 3.088 -12.93 -5.93 1 98.81 11 GLY B N 1
ATOM 1339 C CA . GLY B 1 11 ? 2.773 -14.156 -6.652 1 98.81 11 GLY B CA 1
ATOM 1340 C C . GLY B 1 11 ? 4 -14.984 -6.98 1 98.81 11 GLY B C 1
ATOM 1341 O O . GLY B 1 11 ? 5.109 -14.453 -7.059 1 98.81 11 GLY B O 1
ATOM 1342 N N . LEU B 1 12 ? 3.809 -16.25 -7.168 1 98.81 12 LEU B N 1
ATOM 1343 C CA . LEU B 1 12 ? 4.855 -17.188 -7.527 1 98.81 12 LEU B CA 1
ATOM 1344 C C . LEU B 1 12 ? 4.324 -18.25 -8.484 1 98.81 12 LEU B C 1
ATOM 1346 O O . LEU B 1 12 ? 3.486 -19.078 -8.102 1 98.81 12 LEU B O 1
ATOM 1350 N N . ALA B 1 13 ? 4.773 -18.234 -9.695 1 98.56 13 ALA B N 1
ATOM 1351 C CA . ALA B 1 13 ? 4.539 -19.328 -10.641 1 98.56 13 ALA B CA 1
ATOM 1352 C C . ALA B 1 13 ? 5.773 -20.219 -10.773 1 98.56 13 ALA B C 1
ATOM 1354 O O . ALA B 1 13 ? 6.879 -19.719 -11 1 98.56 13 ALA B O 1
ATOM 1355 N N . LEU B 1 14 ? 5.551 -21.484 -10.641 1 98.19 14 LEU B N 1
ATOM 1356 C CA . LEU B 1 14 ? 6.633 -22.469 -10.758 1 98.19 14 LEU B CA 1
ATOM 1357 C C . LEU B 1 14 ? 6.562 -23.188 -12.094 1 98.19 14 LEU B C 1
ATOM 1359 O O . LEU B 1 14 ? 5.488 -23.625 -12.516 1 98.19 14 LEU B O 1
ATOM 1363 N N . HIS B 1 15 ? 7.73 -23.297 -12.672 1 97.12 15 HIS B N 1
ATOM 1364 C CA . HIS B 1 15 ? 7.852 -23.969 -13.961 1 97.12 15 HIS B CA 1
ATOM 1365 C C . HIS B 1 15 ? 8.828 -25.141 -13.891 1 97.12 15 HIS B C 1
ATOM 1367 O O . HIS B 1 15 ? 9.875 -25.031 -13.25 1 97.12 15 HIS B O 1
ATOM 1373 N N . ASP B 1 16 ? 8.375 -26.188 -14.406 1 94.25 16 ASP B N 1
ATOM 1374 C CA . ASP B 1 16 ? 9.234 -27.344 -14.633 1 94.25 16 ASP B CA 1
ATOM 1375 C C . ASP B 1 16 ? 9.523 -27.531 -16.125 1 94.25 16 ASP B C 1
ATOM 1377 O O . ASP B 1 16 ? 8.734 -28.156 -16.844 1 94.25 16 ASP B O 1
ATOM 1381 N N . GLY B 1 17 ? 10.617 -27.047 -16.672 1 90.38 17 GLY B N 1
ATOM 1382 C CA . GLY B 1 17 ? 10.93 -27.016 -18.078 1 90.38 17 GLY B CA 1
ATOM 1383 C C . GLY B 1 17 ? 10.336 -25.812 -18.797 1 90.38 17 GLY B C 1
ATOM 1384 O O . GLY B 1 17 ? 10.18 -24.75 -18.203 1 90.38 17 GLY B O 1
ATOM 1385 N N . ASP B 1 18 ? 9.992 -25.812 -20.125 1 88.75 18 ASP B N 1
ATOM 1386 C CA . ASP B 1 18 ? 9.609 -24.656 -20.953 1 88.75 18 ASP B CA 1
ATOM 1387 C C . ASP B 1 18 ? 8.094 -24.547 -21.062 1 88.75 18 ASP B C 1
ATOM 1389 O O . ASP B 1 18 ? 7.5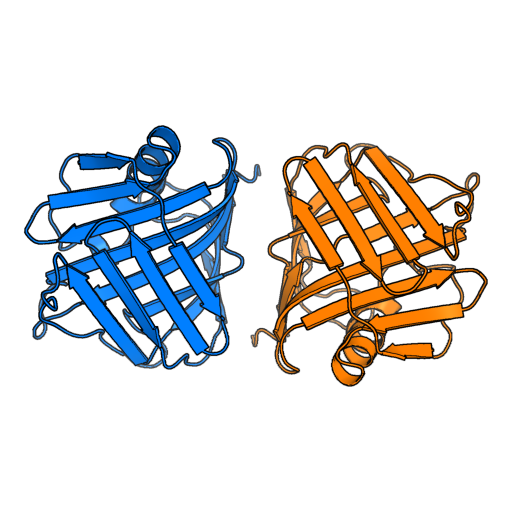82 -23.609 -21.672 1 88.75 18 ASP B O 1
ATOM 1393 N N . GLY B 1 19 ? 7.469 -25.469 -20.453 1 88.81 19 GLY B N 1
ATOM 1394 C CA . GLY B 1 19 ? 6.023 -25.5 -20.594 1 88.81 19 GLY B CA 1
ATOM 1395 C C . GLY B 1 19 ? 5.301 -24.578 -19.641 1 88.81 19 GLY B C 1
ATOM 1396 O O . GLY B 1 19 ? 5.906 -23.656 -19.078 1 88.81 19 GLY B O 1
ATOM 1397 N N . PRO B 1 20 ? 3.982 -24.656 -19.594 1 91 20 PRO B N 1
ATOM 1398 C CA . PRO B 1 20 ? 3.166 -23.891 -18.641 1 91 20 PRO B CA 1
ATOM 1399 C C . PRO B 1 20 ? 3.58 -24.109 -17.188 1 91 20 PRO B C 1
ATOM 1401 O O . PRO B 1 20 ? 4.305 -25.062 -16.891 1 91 20 PRO B O 1
ATOM 1404 N N . PRO B 1 21 ? 3.182 -23.203 -16.328 1 96.12 21 PRO B N 1
ATOM 1405 C CA . PRO B 1 21 ? 3.52 -23.406 -14.922 1 96.12 21 PRO B CA 1
ATOM 1406 C C . PRO B 1 21 ? 2.908 -24.688 -14.352 1 96.12 21 PRO B C 1
ATOM 1408 O O . PRO B 1 21 ? 1.849 -25.125 -14.805 1 96.12 21 PRO B O 1
ATOM 1411 N N . VAL B 1 22 ? 3.549 -25.219 -13.375 1 96.06 22 VAL B N 1
ATOM 1412 C CA . VAL B 1 22 ? 3.035 -26.422 -12.711 1 96.06 22 VAL B CA 1
ATOM 1413 C C . VAL B 1 22 ? 2.244 -26.016 -11.469 1 96.06 22 VAL B C 1
ATOM 1415 O O . VAL B 1 22 ? 1.48 -26.828 -10.93 1 96.06 22 VAL B O 1
ATOM 1418 N N . ALA B 1 23 ? 2.48 -24.781 -11.031 1 97.88 23 ALA B N 1
ATOM 1419 C CA . ALA B 1 23 ? 1.746 -24.234 -9.891 1 97.88 23 ALA B CA 1
ATOM 1420 C C . ALA B 1 23 ? 1.785 -22.719 -9.891 1 97.88 23 ALA B C 1
ATOM 1422 O O . ALA B 1 23 ? 2.709 -22.109 -10.445 1 97.88 23 ALA B O 1
ATOM 1423 N N . PHE B 1 24 ? 0.814 -22.125 -9.297 1 98.69 24 PHE B N 1
ATOM 1424 C CA . PHE B 1 24 ? 0.797 -20.703 -9.031 1 98.69 24 PHE B CA 1
ATOM 1425 C C . PHE B 1 24 ? 0.145 -20.406 -7.688 1 98.69 24 PHE B C 1
ATOM 1427 O O . PHE B 1 24 ? -0.883 -20.984 -7.348 1 98.69 24 PHE B O 1
ATOM 1434 N N . VAL B 1 25 ? 0.774 -19.531 -6.965 1 98.81 25 VAL B N 1
ATOM 1435 C CA . VAL B 1 25 ? 0.189 -19.094 -5.707 1 98.81 25 VAL B CA 1
ATOM 1436 C C . VAL B 1 25 ? 0.205 -17.562 -5.641 1 98.81 25 VAL B C 1
ATOM 1438 O O . VAL B 1 25 ? 1.199 -16.938 -6.008 1 98.81 25 VAL B O 1
ATOM 1441 N N . SER B 1 26 ? -0.876 -16.984 -5.328 1 98.81 26 SER B N 1
ATOM 1442 C CA . SER B 1 26 ? -1.096 -15.57 -5.07 1 98.81 26 SER B CA 1
ATOM 1443 C C . SER B 1 26 ? -1.346 -15.312 -3.588 1 98.81 26 SER B C 1
ATOM 1445 O O . SER B 1 26 ? -2.221 -15.93 -2.982 1 98.81 26 SER B O 1
ATOM 1447 N N . VAL B 1 27 ? -0.622 -14.43 -2.98 1 98.94 27 VAL B N 1
ATOM 1448 C CA . VAL B 1 27 ? -0.77 -14.094 -1.568 1 98.94 27 VAL B CA 1
ATOM 1449 C C . VAL B 1 27 ? -1.336 -12.68 -1.431 1 98.94 27 VAL B C 1
ATOM 1451 O O . VAL B 1 27 ? -0.685 -11.703 -1.81 1 98.94 27 VAL B O 1
ATOM 1454 N N . TRP B 1 28 ? -2.518 -12.609 -0.814 1 98.94 28 TRP B N 1
ATOM 1455 C CA . TRP B 1 28 ? -3.213 -11.328 -0.729 1 98.94 28 TRP B CA 1
ATOM 1456 C C . TRP B 1 28 ? -3.129 -10.75 0.682 1 98.94 28 TRP B C 1
ATOM 1458 O O . TRP B 1 28 ? -3.416 -11.445 1.659 1 98.94 28 TRP B O 1
ATOM 1468 N N . ARG B 1 29 ? -2.689 -9.539 0.806 1 98.88 29 ARG B N 1
ATOM 1469 C CA . ARG B 1 29 ? -3.031 -8.641 1.905 1 98.88 29 ARG B CA 1
ATOM 1470 C C . ARG B 1 29 ? -3.93 -7.508 1.428 1 98.88 29 ARG B C 1
ATOM 1472 O O . ARG B 1 29 ? -3.48 -6.613 0.707 1 98.88 29 ARG B O 1
ATOM 1479 N N . VAL B 1 30 ? -5.141 -7.582 1.784 1 98.81 30 VAL B N 1
ATOM 1480 C CA . VAL B 1 30 ? -6.105 -6.547 1.426 1 98.81 30 VAL B CA 1
ATOM 1481 C C . VAL B 1 30 ? -6.234 -5.543 2.568 1 98.81 30 VAL B C 1
ATOM 1483 O O . VAL B 1 30 ? -6.777 -5.867 3.627 1 98.81 30 VAL B O 1
ATOM 1486 N N . ASP B 1 31 ? -5.773 -4.352 2.348 1 98.38 31 ASP B N 1
ATOM 1487 C CA . ASP B 1 31 ? -5.891 -3.301 3.354 1 98.38 31 ASP B CA 1
ATOM 1488 C C . ASP B 1 31 ? -7.312 -2.748 3.414 1 98.38 31 ASP B C 1
ATOM 1490 O O . ASP B 1 31 ? -7.801 -2.389 4.488 1 98.38 31 ASP B O 1
ATOM 1494 N N . TRP B 1 32 ? -7.922 -2.662 2.268 1 98.5 32 TRP B N 1
ATOM 1495 C CA . TRP B 1 32 ? -9.312 -2.242 2.113 1 98.5 32 TRP B CA 1
ATOM 1496 C C . TRP B 1 32 ? -9.898 -2.771 0.81 1 98.5 32 TRP B C 1
ATOM 1498 O O . TRP B 1 32 ? -9.203 -2.848 -0.206 1 98.5 32 TRP B O 1
ATOM 1508 N N . SER B 1 33 ? -11.117 -3.012 0.814 1 98.56 33 SER B N 1
ATOM 1509 C CA . SER B 1 33 ? -11.883 -3.281 -0.402 1 98.56 33 SER B CA 1
ATOM 1510 C C . SER B 1 33 ? -13.375 -3.074 -0.178 1 98.56 33 SER B C 1
ATOM 1512 O O . SER B 1 33 ? -13.812 -2.867 0.955 1 98.56 33 SER B O 1
ATOM 1514 N N . VAL B 1 34 ? -14.141 -3.168 -1.222 1 97.69 34 VAL B N 1
ATOM 1515 C CA . VAL B 1 34 ? -15.594 -3.059 -1.151 1 97.69 34 VAL B CA 1
ATOM 1516 C C . VAL B 1 34 ? -16.172 -4.281 -0.438 1 97.69 34 VAL B C 1
ATOM 1518 O O . VAL B 1 34 ? -17.344 -4.285 -0.046 1 97.69 34 VAL B O 1
ATOM 1521 N N . ARG B 1 35 ? -15.328 -5.27 -0.238 1 98 35 ARG B N 1
ATOM 1522 C CA . ARG B 1 35 ? -15.789 -6.477 0.446 1 98 35 ARG B CA 1
ATOM 1523 C C . ARG B 1 35 ? -15.086 -6.645 1.788 1 98 35 ARG B C 1
ATOM 1525 O O . ARG B 1 35 ? -15.125 -7.723 2.385 1 98 35 ARG B O 1
ATOM 1532 N N . GLY B 1 36 ? -14.398 -5.609 2.211 1 97.62 36 GLY B N 1
ATOM 1533 C CA . GLY B 1 36 ? -13.688 -5.672 3.479 1 97.62 36 GLY B CA 1
ATOM 1534 C C . GLY B 1 36 ? -12.203 -5.938 3.314 1 97.62 36 GLY B C 1
ATOM 1535 O O . GLY B 1 36 ? -11.719 -6.145 2.199 1 97.62 36 GLY B O 1
ATOM 1536 N N . ALA B 1 37 ? -11.523 -5.965 4.438 1 98.5 37 ALA B N 1
ATOM 1537 C CA . ALA B 1 37 ? -10.086 -6.203 4.5 1 98.5 37 ALA B CA 1
ATOM 1538 C C . ALA B 1 37 ? -9.781 -7.641 4.914 1 98.5 37 ALA B C 1
ATOM 1540 O O . ALA B 1 37 ? -10.664 -8.352 5.406 1 98.5 37 ALA B O 1
ATOM 1541 N N . GLY B 1 38 ? -8.562 -8.047 4.645 1 98.44 38 GLY B N 1
ATOM 1542 C CA . GLY B 1 38 ? -8.164 -9.367 5.09 1 98.44 38 GLY B CA 1
ATOM 1543 C C . GLY B 1 38 ? -7.004 -9.938 4.301 1 98.44 38 GLY B C 1
ATOM 1544 O O . GLY B 1 38 ? -6.301 -9.203 3.602 1 98.44 38 GLY B O 1
ATOM 1545 N N . THR B 1 39 ? -6.703 -11.219 4.539 1 98.88 39 THR B N 1
ATOM 1546 C CA . THR B 1 39 ? -5.633 -11.945 3.861 1 98.88 39 THR B CA 1
ATOM 1547 C C . THR B 1 39 ? -6.172 -13.211 3.201 1 98.88 39 THR B C 1
ATOM 1549 O O . THR B 1 39 ? -7.199 -13.75 3.619 1 98.88 39 THR B O 1
ATOM 1552 N N . ALA B 1 40 ? -5.504 -13.594 2.178 1 98.94 40 ALA B N 1
ATOM 1553 C CA . ALA B 1 40 ? -5.871 -14.836 1.502 1 98.94 40 ALA B CA 1
ATOM 1554 C C . ALA B 1 40 ? -4.699 -15.391 0.701 1 98.94 40 ALA B C 1
ATOM 1556 O O . ALA B 1 40 ? -3.844 -14.633 0.232 1 98.94 40 ALA B O 1
ATOM 1557 N N . LEU B 1 41 ? -4.664 -16.656 0.626 1 98.94 41 LEU B N 1
ATOM 1558 C CA . LEU B 1 41 ? -3.816 -17.391 -0.309 1 98.94 41 LEU B CA 1
ATOM 1559 C C . LEU B 1 41 ? -4.66 -18.125 -1.345 1 98.94 41 LEU B C 1
ATOM 1561 O O . LEU B 1 41 ? -5.578 -18.859 -0.99 1 98.94 41 LEU B O 1
ATOM 1565 N N . VAL B 1 42 ? -4.426 -17.844 -2.6 1 98.88 42 VAL B N 1
ATOM 1566 C CA . VAL B 1 42 ? -5.086 -18.547 -3.695 1 98.88 42 VAL B CA 1
ATOM 1567 C C . VAL B 1 42 ? -4.07 -19.406 -4.445 1 98.88 42 VAL B C 1
ATOM 1569 O O . VAL B 1 42 ? -3.111 -18.875 -5.02 1 98.88 42 VAL B O 1
ATOM 1572 N N . LEU B 1 43 ? -4.281 -20.703 -4.461 1 98.62 43 LEU B N 1
ATOM 1573 C CA . LEU B 1 43 ? -3.316 -21.672 -4.973 1 98.62 43 LEU B CA 1
ATOM 1574 C C . LEU B 1 43 ? -3.922 -22.5 -6.105 1 98.62 43 LEU B C 1
ATOM 1576 O O . LEU B 1 43 ? -5.027 -23.031 -5.973 1 98.62 43 LEU B O 1
ATOM 1580 N N . SER B 1 44 ? -3.301 -22.469 -7.207 1 97.88 44 SER B N 1
ATOM 1581 C CA . SER B 1 44 ? -3.584 -23.391 -8.305 1 97.88 44 SER B CA 1
ATOM 1582 C C . SER B 1 44 ? -2.488 -24.438 -8.445 1 97.88 44 SER B C 1
ATOM 1584 O O . SER B 1 44 ? -1.349 -24.125 -8.789 1 97.88 44 SER B O 1
ATOM 1586 N N . HIS B 1 45 ? -2.75 -2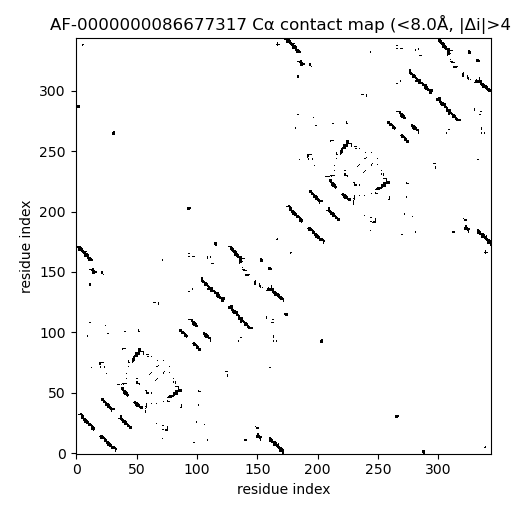5.656 -8.148 1 96.44 45 HIS B N 1
ATOM 1587 C CA . HIS B 1 45 ? -1.797 -26.75 -8.141 1 96.44 45 HIS B CA 1
ATOM 1588 C C . HIS B 1 45 ? -2.504 -28.094 -8.336 1 96.44 45 HIS B C 1
ATOM 1590 O O . HIS B 1 45 ? -3.555 -28.344 -7.738 1 96.44 45 HIS B O 1
ATOM 1596 N N . SER B 1 46 ? -1.966 -28.953 -9.25 1 93.88 46 SER B N 1
ATOM 1597 C CA . SER B 1 46 ? -2.447 -30.297 -9.484 1 93.88 46 SER B CA 1
ATOM 1598 C C . SER B 1 46 ? -3.916 -30.312 -9.891 1 93.88 46 SER B C 1
ATOM 1600 O O . SER B 1 46 ? -4.707 -31.109 -9.383 1 93.88 46 SER B O 1
ATOM 1602 N N . GLY B 1 47 ? -4.293 -29.328 -10.688 1 92.31 47 GLY B N 1
ATOM 1603 C CA . GLY B 1 47 ? -5.613 -29.266 -11.297 1 92.31 47 GLY B CA 1
ATOM 1604 C C . GLY B 1 47 ? -6.684 -28.734 -10.367 1 92.31 47 GLY B C 1
ATOM 1605 O O . GLY B 1 47 ? -7.871 -28.781 -10.688 1 92.31 47 GLY B O 1
ATOM 1606 N N . ARG B 1 48 ? -6.238 -28.172 -9.266 1 95.5 48 ARG B N 1
ATOM 1607 C CA . ARG B 1 48 ? -7.191 -27.672 -8.273 1 95.5 48 ARG B CA 1
ATOM 1608 C C . ARG B 1 48 ? -6.848 -26.25 -7.84 1 95.5 48 ARG B C 1
ATOM 1610 O O . ARG B 1 48 ? -5.672 -25.906 -7.727 1 95.5 48 ARG B O 1
ATOM 1617 N N . VAL B 1 49 ? -7.906 -25.547 -7.633 1 98.06 49 VAL B N 1
ATOM 1618 C CA . VAL B 1 49 ? -7.766 -24.219 -7.043 1 98.06 49 VAL B CA 1
ATOM 1619 C C . VAL B 1 49 ? -8.188 -24.266 -5.574 1 98.06 49 VAL B C 1
ATOM 1621 O O . VAL B 1 49 ? -9.266 -24.75 -5.242 1 98.06 49 VAL B O 1
ATOM 1624 N N . ARG B 1 50 ? -7.324 -23.781 -4.738 1 98.31 50 ARG B N 1
ATOM 1625 C CA . ARG B 1 50 ? -7.574 -23.703 -3.303 1 98.31 50 ARG B CA 1
ATOM 1626 C C . ARG B 1 50 ? -7.43 -22.266 -2.803 1 98.31 50 ARG B C 1
ATOM 1628 O O . ARG B 1 50 ? -6.527 -21.547 -3.229 1 98.31 50 ARG B O 1
ATOM 1635 N N . VAL B 1 51 ? -8.367 -21.922 -1.918 1 98.81 51 VAL B N 1
ATOM 1636 C CA . VAL B 1 51 ? -8.289 -20.625 -1.235 1 98.81 51 VAL B CA 1
ATOM 1637 C C . VAL B 1 51 ? -8.18 -20.844 0.272 1 98.81 51 VAL B C 1
ATOM 1639 O O . VAL B 1 51 ? -8.977 -21.594 0.857 1 98.81 51 VAL B O 1
ATOM 1642 N N . VAL B 1 52 ? -7.168 -20.312 0.869 1 98.94 52 VAL B N 1
ATOM 1643 C CA . VAL B 1 52 ? -7.031 -20.312 2.322 1 98.94 52 VAL B CA 1
ATOM 1644 C C . VAL B 1 52 ? -7.16 -18.891 2.861 1 98.94 52 VAL B C 1
ATOM 1646 O O . VAL B 1 52 ? -6.43 -18 2.438 1 98.94 52 VAL B O 1
ATOM 1649 N N . THR B 1 53 ? -8.109 -18.719 3.758 1 98.88 53 THR B N 1
ATOM 1650 C CA . THR B 1 53 ? -8.391 -17.375 4.273 1 98.88 53 THR B CA 1
ATOM 1651 C C . THR B 1 53 ? -9.203 -17.453 5.562 1 98.88 53 THR B C 1
ATOM 1653 O O . THR B 1 53 ? -10.008 -18.375 5.742 1 98.88 53 THR B O 1
ATOM 1656 N N . PRO B 1 54 ? -9.023 -16.469 6.445 1 98.75 54 PRO B N 1
ATOM 1657 C CA . PRO B 1 54 ? -9.945 -16.391 7.582 1 98.75 54 PRO B CA 1
ATOM 1658 C C . PRO B 1 54 ? -11.32 -15.844 7.188 1 98.75 54 PRO B C 1
ATOM 1660 O O . PRO B 1 54 ? -12.266 -15.93 7.969 1 98.75 54 PRO B O 1
ATOM 1663 N N . VAL B 1 55 ? -11.438 -15.25 5.965 1 98.38 55 VAL B N 1
ATOM 1664 C CA . VAL B 1 55 ? -12.672 -14.617 5.523 1 98.38 55 VAL B CA 1
ATOM 1665 C C . VAL B 1 55 ? -13.125 -15.234 4.199 1 98.38 55 VAL B C 1
ATOM 1667 O O . VAL B 1 55 ? -12.891 -14.664 3.131 1 98.38 55 VAL B O 1
ATOM 1670 N N . PRO B 1 56 ? -13.914 -16.297 4.246 1 98.25 56 PRO B N 1
ATOM 1671 C CA . PRO B 1 56 ? -14.227 -17.094 3.062 1 98.25 56 PRO B CA 1
ATOM 1672 C C . PRO B 1 56 ? -14.852 -16.266 1.938 1 98.25 56 PRO B C 1
ATOM 1674 O O . PRO B 1 56 ? -14.516 -16.469 0.768 1 98.25 56 PRO B O 1
ATOM 1677 N N . GLU B 1 57 ? -15.68 -15.344 2.275 1 98 57 GLU B N 1
ATOM 1678 C CA . GLU B 1 57 ? -16.328 -14.547 1.245 1 98 57 GLU B CA 1
ATOM 1679 C C . GLU B 1 57 ? -15.328 -13.688 0.489 1 98 57 GLU B C 1
ATOM 1681 O O . GLU B 1 57 ? -15.398 -13.57 -0.736 1 98 57 GLU B O 1
ATOM 1686 N N . LEU B 1 58 ? -14.398 -13.133 1.202 1 98.56 58 LEU B N 1
ATOM 1687 C CA . LEU B 1 58 ? -13.336 -12.352 0.574 1 98.56 58 LEU B CA 1
ATOM 1688 C C . LEU B 1 58 ? -12.477 -13.234 -0.325 1 98.56 58 LEU B 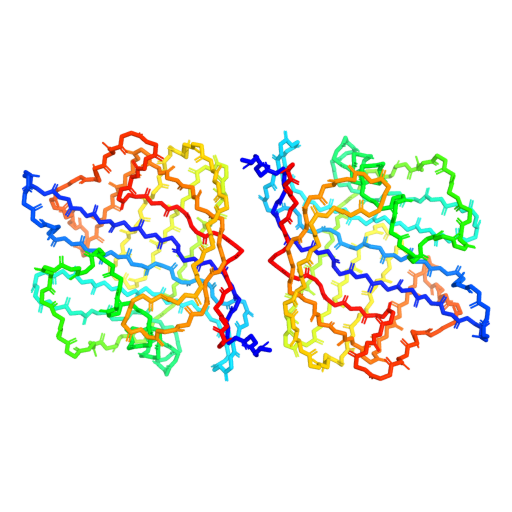C 1
ATOM 1690 O O . LEU B 1 58 ? -12.188 -12.867 -1.468 1 98.56 58 LEU B O 1
ATOM 1694 N N . GLY B 1 59 ? -12.07 -14.352 0.155 1 98.69 59 GLY B N 1
ATOM 1695 C CA . GLY B 1 59 ? -11.234 -15.266 -0.606 1 98.69 59 GLY B CA 1
ATOM 1696 C C . GLY B 1 59 ? -11.859 -15.68 -1.925 1 98.69 59 GLY B C 1
ATOM 1697 O O . GLY B 1 59 ? -11.188 -15.695 -2.957 1 98.69 59 GLY B O 1
ATOM 1698 N N . ARG B 1 60 ? -13.148 -16.016 -1.884 1 98.25 60 ARG B N 1
ATOM 1699 C CA . ARG B 1 60 ? -13.852 -16.422 -3.1 1 98.25 60 ARG B CA 1
ATOM 1700 C C . ARG B 1 60 ? -13.898 -15.266 -4.105 1 98.25 60 ARG B C 1
ATOM 1702 O O . ARG B 1 60 ? -13.688 -15.477 -5.301 1 98.25 60 ARG B O 1
ATOM 1709 N N . TRP B 1 61 ? -14.164 -14.109 -3.568 1 98.69 61 TRP B N 1
ATOM 1710 C CA . TRP B 1 61 ? -14.227 -12.93 -4.43 1 98.69 61 TRP B CA 1
ATOM 1711 C C . TRP B 1 61 ? -12.883 -12.672 -5.098 1 98.69 61 TRP B C 1
ATOM 1713 O O . TRP B 1 61 ? -12.82 -12.414 -6.301 1 98.69 61 TRP B O 1
ATOM 1723 N N . LEU B 1 62 ? -11.781 -12.758 -4.359 1 98.81 62 LEU B N 1
ATOM 1724 C CA . LEU B 1 62 ? -10.445 -12.539 -4.898 1 98.81 62 LEU B CA 1
ATOM 1725 C C . LEU B 1 62 ? -10.133 -13.555 -5.996 1 98.81 62 LEU B C 1
ATOM 1727 O O . LEU B 1 62 ? -9.602 -13.188 -7.047 1 98.81 62 LEU B O 1
ATOM 1731 N N . ALA B 1 63 ? -10.469 -14.805 -5.77 1 98.69 63 ALA B N 1
ATOM 1732 C CA . ALA B 1 63 ? -10.211 -15.859 -6.746 1 98.69 63 ALA B CA 1
ATOM 1733 C C . ALA B 1 63 ? -11 -15.625 -8.031 1 98.69 63 ALA B C 1
ATOM 1735 O O . ALA B 1 63 ? -10.453 -15.711 -9.133 1 98.69 63 ALA B O 1
ATOM 1736 N N . ASP B 1 64 ? -12.203 -15.227 -7.852 1 97.38 64 ASP B N 1
ATOM 1737 C CA . ASP B 1 64 ? -13.133 -15.172 -8.977 1 97.38 64 ASP B CA 1
ATOM 1738 C C . ASP B 1 64 ? -13 -13.859 -9.742 1 97.38 64 ASP B C 1
ATOM 1740 O O . ASP B 1 64 ? -13.078 -13.836 -10.969 1 97.38 64 ASP B O 1
ATOM 1744 N N . ALA B 1 65 ? -12.828 -12.82 -9.008 1 97.94 65 ALA B N 1
ATOM 1745 C CA . ALA B 1 65 ? -12.844 -11.5 -9.633 1 97.94 65 ALA B CA 1
ATOM 1746 C C . ALA B 1 65 ? -11.461 -11.133 -10.164 1 97.94 65 ALA B C 1
ATOM 1748 O O . ALA B 1 65 ? -11.344 -10.328 -11.102 1 97.94 65 ALA B O 1
ATOM 1749 N N . PHE B 1 66 ? -10.375 -11.766 -9.648 1 98.56 66 PHE B N 1
ATOM 1750 C CA . PHE B 1 66 ? -9.031 -11.328 -10.016 1 98.56 66 PHE B CA 1
ATOM 1751 C C . PHE B 1 66 ? -8.188 -12.516 -10.469 1 98.56 66 PHE B C 1
ATOM 1753 O O . PHE B 1 66 ? -7.852 -12.633 -11.648 1 98.56 66 PHE B O 1
ATOM 1760 N N . ASN B 1 67 ? -7.934 -13.508 -9.641 1 98.31 67 ASN B N 1
ATOM 1761 C CA . ASN B 1 67 ? -6.926 -14.539 -9.875 1 98.31 67 ASN B CA 1
ATOM 1762 C C . ASN B 1 67 ? -7.238 -15.352 -11.133 1 98.31 67 ASN B C 1
ATOM 1764 O O . ASN B 1 67 ? -6.332 -15.742 -11.859 1 98.31 67 ASN B O 1
ATOM 1768 N N . ARG B 1 68 ? -8.477 -15.602 -11.328 1 96.62 68 ARG B N 1
ATOM 1769 C CA . ARG B 1 68 ? -8.844 -16.453 -12.453 1 96.62 68 ARG B CA 1
ATOM 1770 C C . ARG B 1 68 ? -8.43 -15.82 -13.781 1 96.62 68 ARG B C 1
ATOM 1772 O O . ARG B 1 68 ? -8.367 -16.5 -14.805 1 96.62 68 ARG B O 1
ATOM 1779 N N . HIS B 1 69 ? -8.094 -14.562 -13.781 1 97.38 69 HIS B N 1
ATOM 1780 C CA . HIS B 1 69 ? -7.785 -13.844 -15.016 1 97.38 69 HIS B CA 1
ATOM 1781 C C . HIS B 1 69 ? -6.285 -13.602 -15.148 1 97.38 69 HIS B C 1
ATOM 1783 O O . HIS B 1 69 ? -5.824 -13.094 -16.172 1 97.38 69 HIS B O 1
ATOM 1789 N N . PHE B 1 70 ? -5.488 -13.938 -14.125 1 97.31 70 PHE B N 1
ATOM 1790 C CA . PHE B 1 70 ? -4.051 -13.68 -14.18 1 97.31 70 PHE B CA 1
ATOM 1791 C C . PHE B 1 70 ? -3.393 -14.531 -15.258 1 97.31 70 PHE B C 1
ATOM 1793 O O . PHE B 1 70 ? -3.734 -15.703 -15.43 1 97.31 70 PHE B O 1
ATOM 1800 N N . PRO B 1 71 ? -2.484 -13.953 -16 1 94 71 PRO B N 1
ATOM 1801 C CA . PRO B 1 71 ? -1.783 -14.727 -17.031 1 94 71 PRO B CA 1
ATOM 1802 C C . PRO B 1 71 ? -1.059 -15.945 -16.453 1 94 71 PRO B C 1
ATOM 1804 O O . PRO B 1 71 ? -0.914 -16.953 -17.141 1 94 71 PRO B O 1
ATOM 1807 N N . GLU B 1 72 ? -0.668 -15.961 -15.211 1 91.19 72 GLU B N 1
ATOM 1808 C CA . GLU B 1 72 ? 0.072 -17.031 -14.555 1 91.19 72 GLU B CA 1
ATOM 1809 C C . GLU B 1 72 ? -0.771 -18.297 -14.438 1 91.19 72 GLU B C 1
ATOM 1811 O O . GLU B 1 72 ? -0.233 -19.391 -14.289 1 91.19 72 GLU B O 1
ATOM 1816 N N . VAL B 1 73 ? -2.064 -18.016 -14.484 1 92.69 73 VAL B N 1
ATOM 1817 C CA . VAL B 1 73 ? -2.893 -19.219 -14.352 1 92.69 73 VAL B CA 1
ATOM 1818 C C . VAL B 1 73 ? -3.338 -19.688 -15.734 1 92.69 73 VAL B C 1
ATOM 1820 O O . VAL B 1 73 ? -4.02 -20.703 -15.859 1 92.69 73 VAL B O 1
ATOM 1823 N N . ALA B 1 74 ? -2.691 -18.859 -16.688 1 85.19 74 ALA B N 1
ATOM 1824 C CA . ALA B 1 74 ? -2.984 -19.281 -18.047 1 85.19 74 ALA B CA 1
ATOM 1825 C C . ALA B 1 74 ? -2.361 -20.641 -18.359 1 85.19 74 ALA B C 1
ATOM 1827 O O . ALA B 1 74 ? -1.165 -20.844 -18.141 1 85.19 74 ALA B O 1
ATOM 1828 N N . GLY B 1 75 ? -3.064 -21.641 -18.484 1 86.81 75 GLY B N 1
ATOM 1829 C CA . GLY B 1 75 ? -2.611 -22.984 -18.781 1 86.81 75 GLY B CA 1
ATOM 1830 C C . GLY B 1 75 ? -2.863 -23.969 -17.641 1 86.81 75 GLY B C 1
ATOM 1831 O O . GLY B 1 75 ? -2.623 -25.172 -17.781 1 86.81 75 GLY B O 1
ATOM 1832 N N . LEU B 1 76 ? -3.119 -23.344 -16.5 1 92.75 76 LEU B N 1
ATOM 1833 C CA . LEU B 1 76 ? -3.537 -24.203 -15.391 1 92.75 76 LEU B CA 1
ATOM 1834 C C . LEU B 1 76 ? -5.051 -24.359 -15.367 1 92.75 76 LEU B C 1
ATOM 1836 O O . LEU B 1 76 ? -5.789 -23.406 -15.609 1 92.75 76 LEU B O 1
ATOM 1840 N N . PRO B 1 77 ? -5.465 -25.594 -15.203 1 90.56 77 PRO B N 1
ATOM 1841 C CA . PRO B 1 77 ? -6.914 -25.734 -15.055 1 90.56 77 PRO B CA 1
ATOM 1842 C C . PRO B 1 77 ? -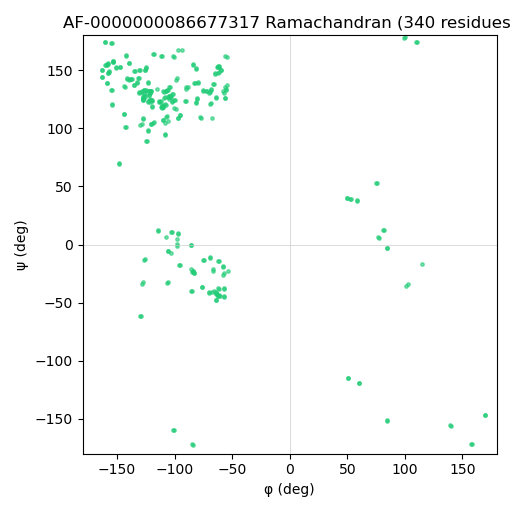7.477 -24.891 -13.906 1 90.56 77 PRO B C 1
ATOM 1844 O O . PRO B 1 77 ? -6.855 -24.797 -12.844 1 90.56 77 PRO B O 1
ATOM 1847 N N . TRP B 1 78 ? -8.57 -24.219 -14.125 1 93.25 78 TRP B N 1
ATOM 1848 C CA . TRP B 1 78 ? -9.242 -23.469 -13.078 1 93.25 78 TRP B CA 1
ATOM 1849 C C . TRP B 1 78 ? -10.508 -24.172 -12.617 1 93.25 78 TRP B C 1
ATOM 1851 O O . TRP B 1 78 ? -11.516 -24.188 -13.328 1 93.25 78 TRP B O 1
ATOM 1861 N N . SER B 1 79 ? -10.469 -24.703 -11.539 1 94.12 79 SER B N 1
ATOM 1862 C CA . SER B 1 79 ? -11.633 -25.359 -10.945 1 94.12 79 SER B CA 1
ATOM 1863 C C . SER B 1 79 ? -12.359 -24.438 -9.977 1 94.12 79 SER B C 1
ATOM 1865 O O . SER B 1 79 ? -11.828 -23.375 -9.602 1 94.12 79 SER B O 1
ATOM 1867 N N . GLU B 1 80 ? -13.523 -24.828 -9.609 1 94.88 80 GLU B N 1
ATOM 1868 C CA . GLU B 1 80 ? -14.172 -24.125 -8.508 1 94.88 80 GLU B CA 1
ATOM 1869 C C . GLU B 1 80 ? -13.289 -24.125 -7.262 1 94.88 80 GLU B C 1
ATOM 1871 O O . GLU B 1 80 ? -12.828 -25.172 -6.816 1 94.88 80 GLU B O 1
ATOM 1876 N N . PRO B 1 81 ? -13.039 -22.938 -6.73 1 96.75 81 PRO B N 1
ATOM 1877 C CA . PRO B 1 81 ? -12.109 -22.859 -5.598 1 96.75 81 PRO B CA 1
ATOM 1878 C C . PRO B 1 81 ? -12.633 -23.594 -4.359 1 96.75 81 PRO B C 1
ATOM 1880 O O . PRO B 1 81 ? -13.789 -23.375 -3.961 1 96.75 81 PRO B O 1
ATOM 1883 N N . ALA B 1 82 ? -11.883 -24.453 -3.836 1 98 82 ALA B N 1
ATOM 1884 C CA . ALA B 1 82 ? -12.141 -25 -2.508 1 98 82 ALA B CA 1
ATOM 1885 C C . ALA B 1 82 ? -11.633 -24.062 -1.417 1 98 82 ALA B C 1
ATOM 1887 O O . ALA B 1 82 ? -10.438 -23.766 -1.345 1 98 82 ALA B O 1
ATOM 1888 N N . VAL B 1 83 ? -12.523 -23.641 -0.532 1 98.31 83 VAL B N 1
ATOM 1889 C CA . VAL B 1 83 ? -12.156 -22.625 0.455 1 98.31 83 VAL B CA 1
ATOM 1890 C C . VAL B 1 83 ? -11.898 -23.297 1.806 1 98.31 83 VAL B C 1
ATOM 1892 O O . VAL B 1 83 ? -12.727 -24.078 2.283 1 98.31 83 VAL B O 1
ATOM 1895 N N . THR B 1 84 ? -10.781 -23.109 2.348 1 98.25 84 THR B N 1
ATOM 1896 C CA . THR B 1 84 ? -10.438 -23.5 3.709 1 98.25 84 THR B CA 1
ATOM 1897 C C . THR B 1 84 ? -10.328 -22.281 4.613 1 98.25 84 THR B C 1
ATOM 1899 O O . THR B 1 84 ? -9.508 -21.391 4.363 1 98.25 84 THR B O 1
ATOM 1902 N N . ALA B 1 85 ? -11.133 -22.234 5.66 1 98.19 85 ALA B N 1
ATOM 1903 C CA . ALA B 1 85 ? -11.055 -21.141 6.633 1 98.19 85 ALA B CA 1
ATOM 1904 C C . ALA B 1 85 ? -9.875 -21.344 7.578 1 98.19 85 ALA B C 1
ATOM 1906 O O . ALA B 1 85 ? -9.875 -22.25 8.406 1 98.19 85 ALA B O 1
ATOM 1907 N N . ALA B 1 86 ? -8.891 -20.547 7.449 1 98.69 86 ALA B N 1
ATOM 1908 C CA . ALA B 1 86 ? -7.695 -20.578 8.289 1 98.69 86 ALA B CA 1
ATOM 1909 C C . ALA B 1 86 ? -6.941 -19.25 8.227 1 98.69 86 ALA B C 1
ATOM 1911 O O . ALA B 1 86 ? -7.078 -18.5 7.254 1 98.69 86 ALA B O 1
ATOM 1912 N N . PRO B 1 87 ? -6.199 -18.953 9.273 1 98.56 87 PRO B N 1
ATOM 1913 C CA . PRO B 1 87 ? -5.402 -17.734 9.227 1 98.56 87 PRO B CA 1
ATOM 1914 C C . PRO B 1 87 ? -4.312 -17.781 8.156 1 98.56 87 PRO B C 1
ATOM 1916 O O . PRO B 1 87 ? -3.83 -18.859 7.809 1 98.56 87 PRO B O 1
ATOM 1919 N N . VAL B 1 88 ? -3.992 -16.703 7.566 1 98.88 88 VAL B N 1
ATOM 1920 C CA . VAL B 1 88 ? -2.832 -16.5 6.707 1 98.88 88 VAL B CA 1
ATOM 1921 C C . VAL B 1 88 ? -1.828 -15.578 7.402 1 98.88 88 VAL B C 1
ATOM 1923 O O . VAL B 1 88 ? -2.164 -14.453 7.781 1 98.88 88 VAL B O 1
ATOM 1926 N N . ARG B 1 89 ? -0.704 -16.109 7.625 1 98.5 89 ARG B N 1
ATOM 1927 C CA . ARG B 1 89 ? 0.39 -15.312 8.164 1 98.5 89 ARG B CA 1
ATOM 1928 C C . ARG B 1 89 ? 1.352 -14.883 7.062 1 98.5 89 ARG B C 1
ATOM 1930 O O . ARG B 1 89 ? 1.806 -15.711 6.273 1 98.5 89 ARG B O 1
ATOM 1937 N N . LEU B 1 90 ? 1.59 -13.594 6.93 1 97.94 90 LEU B N 1
ATOM 1938 C CA . LEU B 1 90 ? 2.561 -13.18 5.922 1 97.94 90 LEU B CA 1
ATOM 1939 C C . LEU B 1 90 ? 3.471 -12.086 6.461 1 97.94 90 LEU B C 1
ATOM 1941 O O . LEU B 1 90 ? 3.053 -11.281 7.301 1 97.94 90 LEU B O 1
ATOM 1945 N N . ASP B 1 91 ? 4.625 -12.164 6.094 1 98.19 91 ASP B N 1
ATOM 1946 C CA . ASP B 1 91 ? 5.664 -11.156 6.273 1 98.19 91 ASP B CA 1
ATOM 1947 C C . ASP B 1 91 ? 6.188 -10.656 4.926 1 98.19 91 ASP B C 1
ATOM 1949 O O . ASP B 1 91 ? 6.883 -11.391 4.215 1 98.19 91 ASP B O 1
ATOM 1953 N N . LEU B 1 92 ? 5.781 -9.469 4.59 1 98.5 92 LEU B N 1
ATOM 1954 C CA . LEU B 1 92 ? 6.152 -8.844 3.326 1 98.5 92 LEU B CA 1
ATOM 1955 C C . LEU B 1 92 ? 7.094 -7.668 3.561 1 98.5 92 LEU B C 1
ATOM 1957 O O . LEU B 1 92 ? 6.758 -6.738 4.301 1 98.5 92 LEU B O 1
ATOM 1961 N N . ASP B 1 93 ? 8.227 -7.742 3.031 1 97.81 93 ASP B N 1
ATOM 1962 C CA . ASP B 1 93 ? 9.227 -6.68 3.008 1 97.81 93 ASP B CA 1
ATOM 1963 C C . ASP B 1 93 ? 9.711 -6.418 1.586 1 97.81 93 ASP B C 1
ATOM 1965 O O . ASP B 1 93 ? 10.461 -7.223 1.025 1 97.81 93 ASP B O 1
ATOM 1969 N N . PRO B 1 94 ? 9.328 -5.32 1.032 1 97.62 94 PRO B N 1
ATOM 1970 C CA . PRO B 1 94 ? 9.688 -5.062 -0.363 1 97.62 94 PRO B CA 1
ATOM 1971 C C . PRO B 1 94 ? 11.203 -5.082 -0.59 1 97.62 94 PRO B C 1
ATOM 1973 O O . PRO B 1 94 ? 11.656 -5.242 -1.726 1 97.62 94 PRO B O 1
ATOM 1976 N N . ALA B 1 95 ? 11.961 -4.941 0.409 1 97.25 95 ALA B N 1
ATOM 1977 C CA . ALA B 1 95 ? 13.414 -4.93 0.269 1 97.25 95 ALA B CA 1
ATOM 1978 C C . ALA B 1 95 ? 13.977 -6.348 0.255 1 97.25 95 ALA B C 1
ATOM 1980 O O . ALA B 1 95 ? 15.07 -6.578 -0.26 1 97.25 95 ALA B O 1
ATOM 1981 N N . THR B 1 96 ? 13.172 -7.312 0.839 1 98.31 96 THR B N 1
ATOM 1982 C CA . THR B 1 96 ? 13.797 -8.625 0.997 1 98.31 96 THR B CA 1
ATOM 1983 C C . THR B 1 96 ? 12.906 -9.719 0.406 1 98.31 96 THR B C 1
ATOM 1985 O O . THR B 1 96 ? 13.398 -10.766 -0.023 1 98.31 96 THR B O 1
ATOM 1988 N N . GLY B 1 97 ? 11.68 -9.539 0.498 1 98.75 97 GLY B N 1
ATOM 1989 C CA . GLY B 1 97 ? 10.82 -10.562 -0.079 1 98.75 97 GLY B CA 1
ATOM 1990 C C . GLY B 1 97 ? 9.594 -10.859 0.763 1 98.75 97 GLY B C 1
ATOM 1991 O O . GLY B 1 97 ? 9.047 -9.969 1.412 1 98.75 97 GLY B O 1
ATOM 1992 N N . LEU B 1 98 ? 9.008 -12.07 0.621 1 98.88 98 LEU B N 1
ATOM 1993 C CA . LEU B 1 98 ? 7.801 -12.5 1.311 1 98.88 98 LEU B CA 1
ATOM 1994 C C . LEU B 1 98 ? 7.965 -13.914 1.863 1 98.88 98 LEU B C 1
ATOM 1996 O O . LEU B 1 98 ? 8.492 -14.797 1.182 1 98.88 98 LEU B O 1
ATOM 2000 N N . THR B 1 99 ? 7.523 -14.102 3.045 1 98.94 99 THR B N 1
ATOM 2001 C CA . THR B 1 99 ? 7.18 -15.422 3.57 1 98.94 99 THR B CA 1
ATOM 2002 C C . THR B 1 99 ? 5.715 -15.469 3.996 1 98.94 99 THR B C 1
ATOM 2004 O O . THR B 1 99 ? 5.227 -14.547 4.656 1 98.94 99 THR B O 1
ATOM 2007 N N . ALA B 1 100 ? 5.02 -16.469 3.592 1 98.94 100 ALA B N 1
ATOM 2008 C CA . ALA B 1 100 ? 3.613 -16.609 3.961 1 98.94 100 ALA B CA 1
ATOM 2009 C C . ALA B 1 100 ? 3.289 -18.062 4.301 1 98.94 100 ALA B C 1
ATOM 2011 O O . ALA B 1 100 ? 3.82 -18.984 3.678 1 98.94 100 ALA B O 1
ATOM 2012 N N . THR B 1 101 ? 2.482 -18.234 5.258 1 98.88 101 THR B N 1
ATOM 2013 C CA . THR B 1 101 ? 1.993 -19.547 5.637 1 98.88 101 THR B CA 1
ATOM 2014 C C . THR B 1 101 ? 0.479 -19.531 5.828 1 98.88 101 THR B C 1
ATOM 2016 O O . THR B 1 101 ? -0.066 -18.594 6.406 1 98.88 101 THR B O 1
ATOM 2019 N N . ALA B 1 102 ? -0.2 -20.516 5.398 1 98.75 102 ALA B N 1
ATOM 2020 C CA . ALA B 1 102 ? -1.639 -20.734 5.531 1 98.75 102 ALA B CA 1
ATOM 2021 C C . ALA B 1 102 ? -1.98 -22.219 5.48 1 98.75 102 ALA B C 1
ATOM 2023 O O . ALA B 1 102 ? -1.779 -22.875 4.457 1 98.75 102 ALA B O 1
ATOM 2024 N N . ALA B 1 103 ? -2.592 -22.656 6.559 1 98.38 103 ALA B N 1
ATOM 2025 C CA . ALA B 1 103 ? -2.85 -24.078 6.68 1 98.38 103 ALA B CA 1
ATOM 2026 C C . ALA B 1 103 ? -1.583 -24.891 6.41 1 98.38 103 ALA B C 1
ATOM 2028 O O . ALA B 1 103 ? -0.583 -24.75 7.117 1 98.38 103 ALA B O 1
ATOM 2029 N N . ASP B 1 104 ? -1.513 -25.703 5.363 1 98.62 104 ASP B N 1
ATOM 2030 C CA . ASP B 1 104 ? -0.386 -26.578 5.078 1 98.62 104 ASP B CA 1
ATOM 2031 C C . ASP B 1 104 ? 0.496 -26 3.971 1 98.62 104 ASP B C 1
ATOM 2033 O O . ASP B 1 104 ? 1.341 -26.719 3.416 1 98.62 104 ASP B O 1
ATOM 2037 N N . VAL B 1 105 ? 0.29 -24.766 3.584 1 98.75 105 VAL B N 1
ATOM 2038 C CA . VAL B 1 105 ? 0.993 -24.141 2.467 1 98.75 105 VAL B CA 1
ATOM 2039 C C . VAL B 1 105 ? 2.008 -23.125 2.994 1 98.75 105 VAL B C 1
ATOM 2041 O O . VAL B 1 105 ? 1.697 -22.344 3.891 1 98.75 105 VAL B O 1
ATOM 2044 N N . THR B 1 106 ? 3.223 -23.141 2.533 1 98.88 106 THR B N 1
ATOM 2045 C CA . THR B 1 106 ? 4.242 -22.125 2.797 1 98.88 106 THR B CA 1
ATOM 2046 C C . THR B 1 106 ? 4.797 -21.562 1.491 1 98.88 106 THR B C 1
ATOM 2048 O O . THR B 1 106 ? 5.098 -22.312 0.564 1 98.88 106 THR B O 1
ATOM 2051 N N . VAL B 1 107 ? 4.914 -20.297 1.359 1 98.94 107 VAL B N 1
ATOM 2052 C CA . VAL B 1 107 ? 5.441 -19.594 0.198 1 98.94 107 VAL B CA 1
ATOM 2053 C C . VAL B 1 107 ? 6.637 -18.734 0.611 1 98.94 107 VAL B C 1
ATOM 2055 O O . VAL B 1 107 ? 6.574 -18.016 1.609 1 98.94 107 VAL B O 1
ATOM 2058 N N . GLU B 1 108 ? 7.703 -18.781 -0.064 1 98.94 108 GLU B N 1
ATOM 2059 C CA . GLU B 1 108 ? 8.867 -17.922 0.098 1 98.94 108 GLU B CA 1
ATOM 2060 C C . GLU B 1 108 ? 9.266 -17.281 -1.229 1 98.94 108 GLU B C 1
ATOM 2062 O O . GLU B 1 108 ? 9.453 -17.984 -2.229 1 98.94 108 GLU B O 1
ATOM 2067 N N . ILE B 1 109 ? 9.367 -16.062 -1.299 1 98.94 109 ILE B N 1
ATOM 2068 C CA . ILE B 1 109 ? 9.828 -15.289 -2.443 1 98.94 109 ILE B CA 1
ATOM 2069 C C . ILE B 1 109 ? 10.961 -14.359 -2.014 1 98.94 109 ILE B C 1
ATOM 2071 O O . ILE B 1 109 ? 10.867 -13.688 -0.986 1 98.94 109 ILE B O 1
ATOM 2075 N N . SER B 1 110 ? 12.055 -14.305 -2.762 1 98.88 110 SER B N 1
ATOM 2076 C CA . SER B 1 110 ? 13.195 -13.5 -2.334 1 98.88 110 SER B CA 1
ATOM 2077 C C . SER B 1 110 ? 14.047 -13.07 -3.525 1 98.88 110 SER B C 1
ATOM 2079 O O . SER B 1 110 ? 13.781 -13.461 -4.66 1 98.88 110 SER B O 1
ATOM 2081 N N . GLY B 1 111 ? 15.023 -12.219 -3.23 1 98.56 111 GLY B N 1
ATOM 2082 C CA . GLY B 1 111 ? 15.914 -11.719 -4.262 1 98.56 111 GLY B CA 1
ATOM 2083 C C . GLY B 1 111 ? 15.273 -10.664 -5.141 1 98.56 111 GLY B C 1
ATOM 2084 O O . GLY B 1 111 ? 15.25 -10.797 -6.367 1 98.56 111 GLY B O 1
ATOM 2085 N N . PRO B 1 112 ? 14.727 -9.641 -4.531 1 98.62 112 PRO B N 1
ATOM 2086 C CA . PRO B 1 112 ? 14.102 -8.578 -5.32 1 98.62 112 PRO B CA 1
ATOM 2087 C C . PRO B 1 112 ? 15.047 -7.973 -6.352 1 98.62 112 PRO B C 1
ATOM 2089 O O . PRO B 1 112 ? 16.219 -7.742 -6.055 1 98.62 112 PRO B O 1
ATOM 2092 N N . MET B 1 113 ? 14.469 -7.848 -7.527 1 97.94 113 MET B N 1
ATOM 2093 C CA . MET B 1 113 ? 15.141 -7.164 -8.625 1 97.94 113 MET B CA 1
ATOM 2094 C C . MET B 1 113 ? 14.609 -5.746 -8.797 1 97.94 113 MET B C 1
ATOM 2096 O O . MET B 1 113 ? 14.039 -5.176 -7.863 1 97.94 113 MET B O 1
ATOM 2100 N N . ASP B 1 114 ? 14.812 -5.172 -9.953 1 96.25 114 ASP B N 1
ATOM 2101 C CA . ASP B 1 114 ? 14.438 -3.773 -10.141 1 96.25 114 ASP B CA 1
ATOM 2102 C C . ASP B 1 114 ? 12.922 -3.602 -10.125 1 96.25 114 ASP B C 1
ATOM 2104 O O . ASP B 1 114 ? 12.219 -4.207 -10.938 1 96.25 114 ASP B O 1
ATOM 2108 N N . ARG B 1 115 ? 12.453 -2.783 -9.203 1 97.5 115 ARG B N 1
ATOM 2109 C CA . ARG B 1 115 ? 11.023 -2.523 -9.055 1 97.5 115 ARG B CA 1
ATOM 2110 C C . ARG B 1 115 ? 10.555 -1.476 -10.062 1 97.5 115 ARG B C 1
ATOM 2112 O O . ARG B 1 115 ? 11.328 -0.604 -10.461 1 97.5 115 ARG B O 1
ATOM 2119 N N . ARG B 1 116 ? 9.273 -1.562 -10.43 1 97.31 116 ARG B N 1
ATOM 2120 C CA . ARG B 1 116 ? 8.703 -0.568 -11.336 1 97.31 116 ARG B CA 1
ATOM 2121 C C . ARG B 1 116 ? 7.199 -0.429 -11.117 1 97.31 116 ARG B C 1
ATOM 2123 O O . ARG B 1 116 ? 6.547 -1.363 -10.648 1 97.31 116 ARG B O 1
ATOM 2130 N N . ARG B 1 117 ? 6.734 0.661 -11.492 1 97.12 117 ARG B N 1
ATOM 2131 C CA . ARG B 1 117 ? 5.293 0.873 -11.516 1 97.12 117 ARG B CA 1
ATOM 2132 C C . ARG B 1 117 ? 4.664 0.24 -12.75 1 97.12 117 ARG B C 1
ATOM 2134 O O . ARG B 1 117 ? 5.227 0.315 -13.852 1 97.12 117 ARG B O 1
ATOM 2141 N N . VAL B 1 118 ? 3.561 -0.351 -12.578 1 97.38 118 VAL B N 1
ATOM 2142 C CA . VAL B 1 118 ? 2.787 -0.948 -13.664 1 97.38 118 VAL B CA 1
ATOM 2143 C C . VAL B 1 118 ? 1.353 -0.424 -13.625 1 97.38 118 VAL B C 1
ATOM 2145 O O . VAL B 1 118 ? 0.7 -0.462 -12.578 1 97.38 118 VAL B O 1
ATOM 2148 N N . ASP B 1 119 ? 0.92 0.102 -14.734 1 97 119 ASP B N 1
ATOM 2149 C CA . ASP B 1 119 ? -0.455 0.556 -14.922 1 97 119 ASP B CA 1
ATOM 2150 C C . ASP B 1 119 ? -1.127 -0.179 -16.078 1 97 119 ASP B C 1
ATOM 2152 O O . ASP B 1 119 ? -0.604 -0.198 -17.188 1 97 119 ASP B O 1
ATOM 2156 N N . VAL B 1 120 ? -2.225 -0.758 -15.742 1 97.88 120 VAL B N 1
ATOM 2157 C CA . VAL B 1 120 ? -3.029 -1.439 -16.75 1 97.88 120 VAL B CA 1
ATOM 2158 C C . VAL B 1 120 ? -4.414 -0.797 -16.828 1 97.88 120 VAL B C 1
ATOM 2160 O O . VAL B 1 120 ? -5.176 -0.827 -15.859 1 97.88 120 VAL B O 1
ATOM 2163 N N . ALA B 1 121 ? -4.766 -0.26 -17.969 1 97.31 121 ALA B N 1
ATOM 2164 C CA . ALA B 1 121 ? -6.008 0.492 -18.125 1 97.31 121 ALA B CA 1
ATOM 2165 C C . ALA B 1 121 ? -7.223 -0.431 -18.047 1 97.31 121 ALA B C 1
ATOM 2167 O O . ALA B 1 121 ? -8.258 -0.065 -17.484 1 97.31 121 ALA B O 1
ATOM 2168 N N . ALA B 1 122 ? -7.086 -1.563 -18.672 1 98.19 122 ALA B N 1
ATOM 2169 C CA . ALA B 1 122 ? -8.117 -2.602 -18.688 1 98.19 122 ALA B CA 1
ATOM 2170 C C . ALA B 1 122 ? -7.492 -3.992 -18.609 1 98.19 122 ALA B C 1
ATOM 2172 O O . ALA B 1 122 ? -7.008 -4.52 -19.609 1 98.19 122 ALA B O 1
ATOM 2173 N N . PHE B 1 123 ? -7.523 -4.547 -17.438 1 98.38 123 PHE B N 1
ATOM 2174 C CA . PHE B 1 123 ? -6.898 -5.848 -17.234 1 98.38 123 PHE B CA 1
ATOM 2175 C C . PHE B 1 123 ? -7.664 -6.938 -17.984 1 98.38 123 PHE B C 1
ATOM 2177 O O . PHE B 1 123 ? -8.891 -7.008 -17.906 1 98.38 123 PHE B O 1
ATOM 2184 N N . PRO B 1 124 ? -6.98 -7.785 -18.688 1 96.94 124 PRO B N 1
ATOM 2185 C CA . PRO B 1 124 ? -7.664 -8.828 -19.469 1 96.94 124 PRO B CA 1
ATOM 2186 C C . PRO B 1 124 ? -8.547 -9.719 -18.594 1 96.94 124 PRO B C 1
ATOM 2188 O O . PRO B 1 124 ? -8.125 -10.164 -17.531 1 96.94 124 PRO B O 1
ATOM 2191 N N . GLY B 1 125 ? -9.742 -9.914 -19.031 1 96.81 125 GLY B N 1
ATOM 2192 C CA . GLY B 1 125 ? -10.641 -10.852 -18.375 1 96.81 125 GLY B CA 1
ATOM 2193 C C . GLY B 1 125 ? -11.664 -10.172 -17.484 1 96.81 125 GLY B C 1
ATOM 2194 O O . GLY B 1 125 ? -12.797 -10.648 -17.359 1 96.81 125 GLY B O 1
ATOM 2195 N N . ASN B 1 126 ? -11.258 -9.039 -16.797 1 97.25 126 ASN B N 1
ATOM 2196 C CA . ASN B 1 126 ? -12.227 -8.414 -15.898 1 97.25 126 ASN B CA 1
ATOM 2197 C C . ASN B 1 126 ? -12.414 -6.934 -16.219 1 97.25 126 ASN B C 1
ATOM 2199 O O . ASN B 1 126 ? -13.328 -6.289 -15.703 1 97.25 126 ASN B O 1
ATOM 2203 N N . GLY B 1 127 ? -11.531 -6.363 -17.047 1 98 127 GLY B N 1
ATOM 2204 C CA . GLY B 1 127 ? -11.719 -5.016 -17.562 1 98 127 GLY B CA 1
ATOM 2205 C C . GLY B 1 127 ? -11.391 -3.941 -16.547 1 98 127 GLY B C 1
ATOM 2206 O O . GLY B 1 127 ? -11.555 -2.75 -16.812 1 98 127 GLY B O 1
ATOM 2207 N N . LEU B 1 128 ? -10.852 -4.234 -15.367 1 98.5 128 LEU B N 1
ATOM 2208 C CA . LEU B 1 128 ? -10.562 -3.287 -14.297 1 98.5 128 LEU B CA 1
ATOM 2209 C C . LEU B 1 128 ? -9.211 -2.615 -14.516 1 98.5 128 LEU B C 1
ATOM 2211 O O . LEU B 1 128 ? -8.344 -3.166 -15.195 1 98.5 128 LEU B O 1
ATOM 2215 N N . ARG B 1 129 ? -9.133 -1.479 -13.953 1 98.19 129 ARG B N 1
ATOM 2216 C CA . ARG B 1 129 ? -7.84 -0.795 -13.945 1 98.19 129 ARG B CA 1
ATOM 2217 C C . ARG B 1 129 ? -6.961 -1.305 -12.805 1 98.19 129 ARG B C 1
ATOM 2219 O O . ARG B 1 129 ? -7.441 -1.528 -11.695 1 98.19 129 ARG B O 1
ATOM 2226 N N . LEU B 1 130 ? -5.711 -1.474 -13.102 1 98.62 130 LEU B N 1
ATOM 2227 C CA . LEU B 1 130 ? -4.734 -1.91 -12.109 1 98.62 130 LEU B CA 1
ATOM 2228 C C . LEU B 1 130 ? -3.555 -0.945 -12.039 1 98.62 130 LEU B C 1
ATOM 2230 O O . LEU B 1 130 ? -3.014 -0.551 -13.078 1 98.62 130 LEU B O 1
ATOM 2234 N N . SER B 1 131 ? -3.217 -0.499 -10.906 1 98.19 131 SER B N 1
ATOM 2235 C CA . SER B 1 131 ? -1.948 0.154 -10.609 1 98.19 131 SER B CA 1
ATOM 2236 C C . SER B 1 131 ? -1.198 -0.577 -9.5 1 98.19 131 SER B C 1
ATOM 2238 O O . SER B 1 131 ? -1.763 -0.855 -8.438 1 98.19 131 SER B O 1
ATOM 2240 N N . THR B 1 132 ? 0.041 -0.902 -9.719 1 98.44 132 THR B N 1
ATOM 2241 C CA . THR B 1 132 ? 0.798 -1.627 -8.703 1 98.44 132 THR B CA 1
ATOM 2242 C C . THR B 1 132 ? 2.293 -1.354 -8.844 1 98.44 132 THR B C 1
ATOM 2244 O O . THR B 1 132 ? 2.746 -0.887 -9.891 1 98.44 132 THR B O 1
ATOM 2247 N N . VAL B 1 133 ? 3.01 -1.551 -7.797 1 98.75 133 VAL B N 1
ATOM 2248 C CA . VAL B 1 133 ? 4.465 -1.59 -7.855 1 98.75 133 VAL B CA 1
ATOM 2249 C C . VAL B 1 133 ? 4.941 -3.039 -7.941 1 98.75 133 VAL B C 1
ATOM 2251 O O . VAL B 1 133 ? 4.852 -3.787 -6.965 1 98.75 133 VAL B O 1
ATOM 2254 N N . TYR B 1 134 ? 5.418 -3.332 -9.125 1 98.56 134 TYR B N 1
ATOM 2255 C CA . TYR B 1 134 ? 5.902 -4.672 -9.453 1 98.56 134 TYR B CA 1
ATOM 2256 C C . TYR B 1 134 ? 7.391 -4.805 -9.148 1 98.56 134 TYR B C 1
ATOM 2258 O O . TYR B 1 134 ? 8.203 -4.023 -9.648 1 98.56 134 TYR B O 1
ATOM 2266 N N . THR B 1 135 ? 7.719 -5.801 -8.297 1 98.69 135 THR B N 1
ATOM 2267 C CA . THR B 1 135 ? 9.109 -6.137 -7.992 1 98.69 135 THR B CA 1
ATOM 2268 C C . THR B 1 135 ? 9.391 -7.602 -8.312 1 98.69 135 THR B C 1
ATOM 2270 O O . THR B 1 135 ? 9.102 -8.484 -7.5 1 98.69 135 THR B O 1
ATOM 2273 N N . PRO B 1 136 ? 9.969 -7.82 -9.516 1 98.69 136 PRO B N 1
ATOM 2274 C CA . PRO B 1 136 ? 10.352 -9.203 -9.797 1 98.69 136 PRO B CA 1
ATOM 2275 C C . PRO B 1 136 ? 11.391 -9.742 -8.82 1 98.69 136 PRO B C 1
ATOM 2277 O O . PRO B 1 136 ? 12.203 -8.984 -8.289 1 98.69 136 PRO B O 1
ATOM 2280 N N . CYS B 1 137 ? 11.352 -11.031 -8.539 1 98.88 137 CYS B N 1
ATOM 2281 C CA . CYS B 1 137 ? 12.273 -11.664 -7.609 1 98.88 137 CYS B CA 1
ATOM 2282 C C . CYS B 1 137 ? 12.977 -12.852 -8.266 1 98.88 137 CYS B C 1
ATOM 2284 O O . CYS B 1 137 ? 12.398 -13.539 -9.102 1 98.88 137 CYS B O 1
ATOM 2286 N N . ALA B 1 138 ? 14.141 -13.109 -7.836 1 98.62 138 ALA B N 1
ATOM 2287 C CA . ALA B 1 138 ? 14.992 -14.125 -8.461 1 98.62 138 ALA B CA 1
ATOM 2288 C C . ALA B 1 138 ? 14.648 -15.523 -7.934 1 98.62 138 ALA B C 1
ATOM 2290 O O . ALA B 1 138 ? 14.898 -16.516 -8.609 1 98.62 138 ALA B O 1
ATOM 2291 N N . GLU B 1 139 ? 14.094 -15.531 -6.734 1 98.69 139 GLU B N 1
ATOM 2292 C CA . GLU B 1 139 ? 13.898 -16.828 -6.086 1 98.69 139 GLU B CA 1
ATOM 2293 C C . GLU B 1 139 ? 12.477 -16.984 -5.566 1 98.69 139 GLU B C 1
ATOM 2295 O O . GLU B 1 139 ? 11.828 -15.992 -5.223 1 98.69 139 GLU B O 1
ATOM 2300 N N . GLY B 1 140 ? 12.023 -18.266 -5.539 1 98.81 140 GLY B N 1
ATOM 2301 C CA . GLY B 1 140 ? 10.727 -18.609 -4.992 1 98.81 140 GLY B CA 1
ATOM 2302 C C . GLY B 1 140 ? 10.594 -20.094 -4.68 1 98.81 140 GLY B C 1
ATOM 2303 O O . GLY B 1 140 ? 11.141 -20.938 -5.398 1 98.81 140 GLY B O 1
ATOM 2304 N N . ARG B 1 141 ? 9.898 -20.328 -3.623 1 98.75 141 ARG B N 1
ATOM 2305 C CA . ARG B 1 141 ? 9.641 -21.703 -3.223 1 98.75 141 ARG B CA 1
ATOM 2306 C C . ARG B 1 141 ? 8.219 -21.859 -2.686 1 98.75 141 ARG B C 1
ATOM 2308 O O . ARG B 1 141 ? 7.715 -20.984 -1.985 1 98.75 141 ARG B O 1
ATOM 2315 N N . LEU B 1 142 ? 7.645 -22.969 -3.002 1 98.88 142 LEU B N 1
ATOM 2316 C CA . LEU B 1 142 ? 6.324 -23.375 -2.525 1 98.88 142 LEU B CA 1
ATOM 2317 C C . LEU B 1 142 ? 6.371 -24.75 -1.867 1 98.88 142 LEU B C 1
ATOM 2319 O O . LEU B 1 142 ? 6.926 -25.688 -2.432 1 98.88 142 LEU B O 1
ATOM 2323 N N . THR B 1 143 ? 5.883 -24.812 -0.7 1 98.81 143 THR B N 1
ATOM 2324 C CA . THR B 1 143 ? 5.773 -26.078 0.014 1 98.81 143 THR B CA 1
ATOM 2325 C C . THR B 1 143 ? 4.324 -26.359 0.39 1 98.81 143 THR B C 1
ATOM 2327 O O . THR B 1 143 ? 3.625 -25.484 0.899 1 98.81 143 THR B O 1
ATOM 2330 N N . ILE B 1 144 ? 3.814 -27.531 0.109 1 98.31 144 ILE B N 1
ATOM 2331 C CA . ILE B 1 144 ? 2.473 -27.984 0.461 1 98.31 144 ILE B CA 1
ATOM 2332 C C . ILE B 1 144 ? 2.557 -29.266 1.287 1 98.31 144 ILE B C 1
ATOM 2334 O O . ILE B 1 144 ? 3.139 -30.266 0.846 1 98.31 144 ILE B O 1
ATOM 2338 N N . ALA B 1 145 ? 1.992 -29.156 2.432 1 97.31 145 ALA B N 1
ATOM 2339 C CA . ALA B 1 145 ? 1.975 -30.297 3.332 1 97.31 145 ALA B CA 1
ATOM 2340 C C . ALA B 1 145 ? 3.383 -30.844 3.553 1 97.31 145 ALA B C 1
ATOM 2342 O O . ALA B 1 145 ? 3.605 -32.062 3.467 1 97.31 145 ALA B O 1
ATOM 2343 N N . GLY B 1 146 ? 4.297 -29.875 3.646 1 96.75 146 GLY B N 1
ATOM 2344 C CA . GLY B 1 146 ? 5.664 -30.219 4 1 96.75 146 GLY B CA 1
ATOM 2345 C C . GLY B 1 146 ? 6.5 -30.641 2.811 1 96.75 146 GLY B C 1
ATOM 2346 O O . GLY B 1 146 ? 7.695 -30.906 2.947 1 96.75 146 GLY B O 1
ATOM 2347 N N . ARG B 1 147 ? 5.949 -30.719 1.602 1 97.94 147 ARG B N 1
ATOM 2348 C CA . ARG B 1 147 ? 6.672 -31.141 0.402 1 97.94 147 ARG B CA 1
ATOM 2349 C C . ARG B 1 147 ? 6.871 -29.953 -0.545 1 97.94 147 ARG B C 1
ATOM 2351 O O . ARG B 1 147 ? 5.918 -29.25 -0.87 1 97.94 147 ARG B O 1
ATOM 2358 N N . ARG B 1 148 ? 8.047 -29.891 -0.94 1 98.19 148 ARG B N 1
ATOM 2359 C CA . ARG B 1 148 ? 8.352 -28.844 -1.92 1 98.19 148 ARG B CA 1
ATOM 2360 C C . ARG B 1 148 ? 7.711 -29.156 -3.266 1 98.19 148 ARG B C 1
ATOM 2362 O O . ARG B 1 148 ? 7.781 -30.297 -3.748 1 98.19 148 ARG B O 1
ATOM 2369 N N . VAL B 1 149 ? 7.055 -28.188 -3.77 1 98.25 149 VAL B N 1
ATOM 2370 C CA . VAL B 1 149 ? 6.516 -28.328 -5.117 1 98.25 149 VAL B CA 1
ATOM 2371 C C . VAL B 1 149 ? 7.641 -28.188 -6.141 1 98.25 149 VAL B C 1
ATOM 2373 O O . VAL B 1 149 ? 8.469 -27.281 -6.051 1 98.25 149 VAL B O 1
ATOM 2376 N N . ASP B 1 150 ? 7.695 -29.094 -7.098 1 95.56 150 ASP B N 1
ATOM 2377 C CA . ASP B 1 150 ? 8.727 -29.062 -8.133 1 95.56 150 ASP B CA 1
ATOM 2378 C C . ASP B 1 150 ? 8.617 -27.797 -8.977 1 95.56 150 ASP B C 1
ATOM 2380 O O . ASP B 1 150 ? 7.531 -27.219 -9.102 1 95.56 150 ASP B O 1
ATOM 2384 N N . GLY B 1 151 ? 9.75 -27.422 -9.508 1 97.19 151 GLY B N 1
ATOM 2385 C CA . GLY B 1 151 ? 9.781 -26.266 -10.391 1 97.19 151 GLY B CA 1
ATOM 2386 C C . GLY B 1 151 ? 10.492 -25.078 -9.789 1 97.19 151 GLY B C 1
ATOM 2387 O O . GLY B 1 151 ? 10.938 -25.125 -8.641 1 97.19 151 GLY B O 1
ATOM 2388 N N . ALA B 1 152 ? 10.633 -24.078 -10.617 1 97.75 152 ALA B N 1
ATOM 2389 C CA . ALA B 1 152 ? 11.312 -22.844 -10.242 1 97.75 152 ALA B CA 1
ATOM 2390 C C . ALA B 1 152 ? 10.711 -21.641 -10.961 1 97.75 152 ALA B C 1
ATOM 2392 O O . ALA B 1 152 ? 10.07 -21.781 -12 1 97.75 152 ALA B O 1
ATOM 2393 N N . PRO B 1 153 ? 10.836 -20.5 -10.328 1 98.31 153 PRO B N 1
ATOM 2394 C CA . PRO B 1 153 ? 10.438 -19.312 -11.094 1 98.31 153 PRO B CA 1
ATOM 2395 C C . PRO B 1 153 ? 11.281 -19.094 -12.344 1 98.31 153 PRO B C 1
ATOM 2397 O O . PRO B 1 153 ? 12.438 -19.531 -12.398 1 98.31 153 PRO B O 1
ATOM 2400 N N . ARG B 1 154 ? 10.727 -18.469 -13.312 1 97.5 154 ARG B N 1
ATOM 2401 C CA . ARG B 1 154 ? 11.461 -18.078 -14.523 1 97.5 154 ARG B CA 1
ATOM 2402 C C . ARG B 1 154 ? 11.773 -16.594 -14.523 1 97.5 154 ARG B C 1
ATOM 2404 O O . ARG B 1 154 ? 10.883 -15.766 -14.32 1 97.5 154 ARG B O 1
ATOM 2411 N N . VAL B 1 155 ? 12.984 -16.344 -14.711 1 97 155 VAL B N 1
ATOM 2412 C CA . VAL B 1 155 ? 13.422 -14.961 -14.883 1 97 155 VAL B CA 1
ATOM 2413 C C . VAL B 1 155 ? 13.641 -14.672 -16.375 1 97 155 VAL B C 1
ATOM 2415 O O . VAL B 1 155 ? 14.406 -15.375 -17.031 1 97 155 VAL B O 1
ATOM 2418 N N . THR B 1 156 ? 12.922 -13.797 -16.922 1 94.5 156 THR B N 1
ATOM 2419 C CA . THR B 1 156 ? 13.062 -13.359 -18.297 1 94.5 156 THR B CA 1
ATOM 2420 C C . THR B 1 156 ? 13.352 -11.859 -18.375 1 94.5 156 THR B C 1
ATOM 2422 O O . THR B 1 156 ? 12.43 -11.047 -18.281 1 94.5 156 THR B O 1
ATOM 2425 N N . GLY B 1 157 ? 14.656 -11.508 -18.656 1 94.56 157 GLY B N 1
ATOM 2426 C CA . GLY B 1 157 ? 15.039 -10.109 -18.594 1 94.56 157 GLY B CA 1
ATOM 2427 C C . GLY B 1 157 ? 14.836 -9.484 -17.219 1 94.56 157 GLY B C 1
ATOM 2428 O O . GLY B 1 157 ? 15.383 -9.969 -16.234 1 94.56 157 GLY B O 1
ATOM 2429 N N . ALA B 1 158 ? 13.969 -8.461 -17.25 1 94.31 158 ALA B N 1
ATOM 2430 C CA . ALA B 1 158 ? 13.734 -7.715 -16.016 1 94.31 158 ALA B CA 1
ATOM 2431 C C . ALA B 1 158 ? 12.484 -8.211 -15.305 1 94.31 158 ALA B C 1
ATOM 2433 O O . ALA B 1 158 ? 12.039 -7.609 -14.328 1 94.31 158 ALA B O 1
ATOM 2434 N N . SER B 1 159 ? 11.969 -9.32 -15.797 1 97.25 159 SER B N 1
ATOM 2435 C CA . SER B 1 159 ? 10.75 -9.852 -15.195 1 97.25 159 SER B CA 1
ATOM 2436 C C . SER B 1 159 ? 10.977 -11.234 -14.602 1 97.25 159 SER B C 1
ATOM 2438 O O . SER B 1 159 ? 12.008 -11.867 -14.859 1 97.25 159 SER B O 1
ATOM 2440 N N . SER B 1 160 ? 10.102 -11.656 -13.789 1 98.25 160 SER B N 1
ATOM 2441 C CA . SER B 1 160 ? 10.156 -12.961 -13.133 1 98.25 160 SER B CA 1
ATOM 2442 C C . SER B 1 160 ? 8.758 -13.477 -12.828 1 98.25 160 SER B C 1
ATOM 2444 O O . SER B 1 160 ? 7.828 -12.695 -12.625 1 98.25 160 SER B O 1
ATOM 2446 N N . THR B 1 161 ? 8.617 -14.766 -12.773 1 98.12 161 THR B N 1
ATOM 2447 C CA . THR B 1 161 ? 7.344 -15.367 -12.398 1 98.12 161 THR B CA 1
ATOM 2448 C C . THR B 1 161 ? 7.23 -15.484 -10.875 1 98.12 161 THR B C 1
ATOM 2450 O O . THR B 1 161 ? 6.25 -16.031 -10.367 1 98.12 161 THR B O 1
ATOM 2453 N N . ALA B 1 162 ? 8.258 -15.047 -10.117 1 98.81 162 ALA B N 1
ATOM 2454 C CA . ALA B 1 162 ? 8.219 -14.695 -8.695 1 98.81 162 ALA B CA 1
ATOM 2455 C C . ALA B 1 162 ? 8.25 -13.18 -8.508 1 98.81 162 ALA B C 1
ATOM 2457 O O . ALA B 1 162 ? 9.141 -12.5 -9.031 1 98.81 162 ALA B O 1
ATOM 2458 N N . PHE B 1 163 ? 7.285 -12.648 -7.762 1 98.88 163 PHE B N 1
ATOM 2459 C CA . PHE B 1 163 ? 7.266 -11.188 -7.703 1 98.88 163 PHE B CA 1
ATOM 2460 C C . PHE B 1 163 ? 6.531 -10.703 -6.457 1 98.88 163 PHE B C 1
ATOM 2462 O O . PHE B 1 163 ? 5.699 -11.422 -5.902 1 98.88 163 PHE B O 1
ATOM 2469 N N . LEU B 1 164 ? 6.902 -9.516 -6.094 1 98.88 164 LEU B N 1
ATOM 2470 C CA . LEU B 1 164 ? 6.109 -8.734 -5.156 1 98.88 164 LEU B CA 1
ATOM 2471 C C . LEU B 1 164 ? 5.223 -7.734 -5.895 1 98.88 164 LEU B C 1
ATOM 2473 O O . LEU B 1 164 ? 5.578 -7.27 -6.98 1 98.88 164 LEU B O 1
ATOM 2477 N N . ALA B 1 165 ? 4.098 -7.504 -5.457 1 98.38 165 ALA B N 1
ATOM 2478 C CA . ALA B 1 165 ? 3.158 -6.48 -5.906 1 98.38 165 ALA B CA 1
ATOM 2479 C C . ALA B 1 165 ? 2.629 -5.668 -4.73 1 98.38 165 ALA B C 1
ATOM 2481 O O . ALA B 1 165 ? 1.752 -6.129 -3.992 1 98.38 165 ALA B O 1
ATOM 2482 N N . ASP B 1 166 ? 3.141 -4.496 -4.578 1 97.88 166 ASP B N 1
ATOM 2483 C CA . ASP B 1 166 ? 2.803 -3.59 -3.484 1 97.88 166 ASP B CA 1
ATOM 2484 C C . ASP B 1 166 ? 2.014 -2.385 -3.992 1 97.88 166 ASP B C 1
ATOM 2486 O O . ASP B 1 166 ? 2.014 -2.098 -5.191 1 97.88 166 ASP B O 1
ATOM 2490 N N . ALA B 1 167 ? 1.352 -1.731 -3.014 1 98.56 167 ALA B N 1
ATOM 2491 C CA . ALA B 1 167 ? 0.539 -0.581 -3.4 1 98.56 167 ALA B CA 1
ATOM 2492 C C . ALA B 1 167 ? -0.385 -0.927 -4.562 1 98.56 167 ALA B C 1
ATOM 2494 O O . ALA B 1 167 ? -0.468 -0.18 -5.543 1 98.56 167 ALA B O 1
ATOM 2495 N N . GLU B 1 168 ? -0.927 -2.072 -4.516 1 98.75 168 GLU B N 1
ATOM 2496 C CA . GLU B 1 168 ? -1.802 -2.549 -5.586 1 98.75 168 GLU B CA 1
ATOM 2497 C C . GLU B 1 168 ? -3.207 -1.97 -5.445 1 98.75 168 GLU B C 1
ATOM 2499 O O . GLU B 1 168 ? -3.83 -2.082 -4.387 1 98.75 168 GLU B O 1
ATOM 2504 N N . VAL B 1 169 ? -3.672 -1.357 -6.477 1 98.88 169 VAL B N 1
ATOM 2505 C CA . VAL B 1 169 ? -4.992 -0.731 -6.488 1 98.88 169 VAL B CA 1
ATOM 2506 C C . VAL B 1 169 ? -5.789 -1.232 -7.691 1 98.88 169 VAL B C 1
ATOM 2508 O O . VAL B 1 169 ? -5.316 -1.177 -8.828 1 98.88 169 VAL B O 1
ATOM 2511 N N . TRP B 1 170 ? -6.922 -1.761 -7.438 1 98.81 170 TRP B N 1
ATOM 2512 C CA . TRP B 1 170 ? -7.891 -2.117 -8.469 1 98.81 170 TRP B CA 1
ATOM 2513 C C . TRP B 1 170 ? -9.062 -1.138 -8.484 1 98.81 170 TRP B C 1
ATOM 2515 O O . TRP B 1 170 ? -9.617 -0.811 -7.43 1 98.81 170 TRP B O 1
ATOM 2525 N N . SER B 1 171 ? -9.43 -0.666 -9.672 1 98.44 171 SER B N 1
ATOM 2526 C CA . SER B 1 171 ? -10.523 0.298 -9.805 1 98.44 171 SER B CA 1
ATOM 2527 C C . SER B 1 171 ? -11.352 0.026 -11.055 1 98.44 171 SER B C 1
ATOM 2529 O O . SER B 1 171 ? -10.891 -0.653 -11.977 1 98.44 171 SER B O 1
ATOM 2531 N N . ASP B 1 172 ? -12.531 0.574 -11.117 1 96.19 172 ASP B N 1
ATOM 2532 C CA . ASP B 1 172 ? -13.391 0.391 -12.289 1 96.19 172 ASP B CA 1
ATOM 2533 C C . ASP B 1 172 ? -13.078 1.435 -13.359 1 96.19 172 ASP B C 1
ATOM 2535 O O . ASP B 1 172 ? -12.422 2.441 -13.086 1 96.19 172 ASP B O 1
#